Protein AF-A0A161MAA3-F1 (afdb_monomer_lite)

Secondary structure (DSSP, 8-state):
-------------PPP-HHHHHHHHHHHHHHHHHHHTT--S---PPPTTGGG-HHHHHHHHHHHHHHHHHHHHHHHHHHHHHHHHTT-TT-PPP-TT--HHHHHHHHHHHHHHHHHHHHHHHHHHHHHHHHHHHHHHHHHHHHHHHHHHHHHHHHHHHHHHHHHHHHHHHHHHHHHHHHHHHHHHHHHHHHHHHHHHHHHHHHHHHHHHHHHHHHHHTGGGGHHHHHHHHHHHHHHHHHHHHHHHHHHHHHHHHHHHHHHHHHHHHHHHHHHHHHHHHHHHHHHHTTT-------------------------------TTSSSSHHHHHHHHHHHHHHHHHHHHHHHH-

InterPro domains:
  IPR003660 HAMP domain [PS50885] (36-75)
  IPR004089 Methyl-accepting chemotaxis protein (MCP) signalling domain [PF00015] (164-274)
  IPR004089 Methyl-accepting chemotaxis protein (MCP) signalling domain [PS50111] (98-286)
  IPR004089 Methyl-accepting chemotaxis protein (MCP) signalling domain [SM00283] (104-344)

Sequence (350 aa):
MIALPGREKRNAAEPPDAAVVGEAVAEMLRVCRLGAAGDFEARVRHVPGSEEHPELVELRHELNRMIDRMDAFVREAAASLRAASEGRFHRQFLLEGMPGSFRTSAEAINRARATMAESAARAASAGQTRLRLADEFESTVMSVAEQVAAASTELSTSAASLAASASASVREAESAKEAVGLMEDSSKEIQQVVTLISQVAGQTRLLSLNATIEAARAGEAGRGFAVVASEVKQLATQTADATGQIAHQVASAQSAAREGIDVIETIGRTVRDMDTLARAIAAAVDGGSGSGGTGQGDGIGQGDGVRRRRGAGEGHAAGDGRGADARGLARTAELLRSEVSHFLAVMREG

Foldseek 3Di:
DDDDDDPPPPDDDDDQPVVQVVVLVVLLVVQVVCVVVVNLVDARDDGPPCVVPVVSVVVSVVSNLVSVQVVLLVVLLVVCVVCLVVVNLPRARDLPPHDDPSNVVSVVSNVVSVVSNVVVVVVVVVLVVLLVVLVVVLVVLLVLLVVLLVVLVVLLVVLVVLLVVLVVLLVVLVVLLVVLVVLLVVLVVLLVVLVVQLVVLVVQLVVLVVQLVVLVVVPPVSVVSNVVSVVSNVVSVVSNVVSVVVNVVSVVSNVVSVVSNVVSVVSNVVSVVSNVVSVLSNCLSVQPPPPPPPPPDDDDDDDDDDDDDDDDDPDDPPDDPPSNPNVCRNVVSVVSSVVSVVVSVVSNVD

Structure (mmCIF, N/CA/C/O backbone):
data_AF-A0A161MAA3-F1
#
_entry.id   AF-A0A161MAA3-F1
#
loop_
_atom_site.group_PDB
_atom_site.id
_atom_site.type_symbol
_atom_site.label_atom_id
_atom_site.label_alt_id
_atom_site.label_comp_id
_atom_site.label_asym_id
_atom_site.label_entity_id
_atom_site.label_seq_id
_atom_site.pdbx_PDB_ins_code
_atom_site.Cartn_x
_atom_site.Cartn_y
_atom_site.Cartn_z
_atom_site.occupancy
_atom_site.B_iso_or_equiv
_atom_site.auth_seq_id
_atom_site.auth_comp_id
_atom_site.auth_asym_id
_atom_site.auth_atom_id
_atom_site.pdbx_PDB_model_num
ATOM 1 N N . MET A 1 1 ? 86.022 18.089 -103.948 1.00 38.59 1 MET A N 1
ATOM 2 C CA . MET A 1 1 ? 86.235 19.369 -103.247 1.00 38.59 1 MET A CA 1
ATOM 3 C C . MET A 1 1 ? 84.880 19.822 -102.715 1.00 38.59 1 MET A C 1
ATOM 5 O O . MET A 1 1 ? 84.003 20.084 -103.520 1.00 38.59 1 MET A O 1
ATOM 9 N N . ILE A 1 2 ? 84.753 19.840 -101.383 1.00 42.72 2 ILE A N 1
ATOM 10 C CA . ILE A 1 2 ? 83.672 20.402 -100.544 1.00 42.72 2 ILE A CA 1
ATOM 11 C C . ILE A 1 2 ? 82.333 19.640 -100.502 1.00 42.72 2 ILE A C 1
ATOM 13 O O . ILE A 1 2 ? 81.790 19.184 -101.501 1.00 42.72 2 ILE A O 1
ATOM 17 N N . ALA A 1 3 ? 81.860 19.502 -99.263 1.00 38.97 3 ALA A N 1
ATOM 18 C CA . ALA A 1 3 ? 80.768 18.696 -98.763 1.00 38.97 3 ALA A CA 1
ATOM 19 C C . ALA A 1 3 ? 79.706 19.588 -98.077 1.00 38.97 3 ALA A C 1
ATOM 21 O O . ALA A 1 3 ? 80.073 20.591 -97.470 1.00 38.97 3 ALA A O 1
ATOM 22 N N . LEU A 1 4 ? 78.453 19.101 -98.114 1.00 42.94 4 LEU A N 1
ATOM 23 C CA . LEU A 1 4 ? 77.321 19.277 -97.171 1.00 42.94 4 LEU A CA 1
ATOM 24 C C . LEU A 1 4 ? 76.606 20.645 -97.043 1.00 42.94 4 LEU A C 1
ATOM 26 O O . LEU A 1 4 ? 77.226 21.688 -97.214 1.00 42.94 4 LEU A O 1
ATOM 30 N N . PRO A 1 5 ? 75.340 20.670 -96.557 1.00 48.12 5 PRO A N 1
ATOM 31 C CA . PRO A 1 5 ? 74.239 19.692 -96.686 1.00 48.12 5 PRO A CA 1
ATOM 32 C C . PRO A 1 5 ? 72.948 20.376 -97.217 1.00 48.12 5 PRO A C 1
ATOM 34 O O . PRO A 1 5 ? 72.711 21.562 -97.033 1.00 48.12 5 PRO A O 1
ATOM 37 N N . GLY A 1 6 ? 72.105 19.718 -98.013 1.00 40.97 6 GLY A N 1
ATOM 38 C CA . GLY A 1 6 ? 71.147 18.733 -97.510 1.00 40.97 6 GLY A CA 1
ATOM 39 C C . GLY A 1 6 ? 69.921 19.431 -96.911 1.00 40.97 6 GLY A C 1
ATOM 40 O O . GLY A 1 6 ? 69.817 19.548 -95.699 1.00 40.97 6 GLY A O 1
ATOM 41 N N . ARG A 1 7 ? 69.009 19.923 -97.767 1.00 41.34 7 ARG A N 1
ATOM 42 C CA . ARG A 1 7 ? 67.694 20.447 -97.360 1.00 41.34 7 ARG A CA 1
ATOM 43 C C . ARG A 1 7 ? 66.941 19.359 -96.588 1.00 41.34 7 ARG A C 1
ATOM 45 O O . ARG A 1 7 ? 66.477 18.399 -97.205 1.00 41.34 7 ARG A O 1
ATOM 52 N N . GLU A 1 8 ? 66.796 19.526 -95.276 1.00 41.97 8 GLU A N 1
ATOM 53 C CA . GLU A 1 8 ? 65.834 18.765 -94.483 1.00 41.97 8 GLU A CA 1
ATOM 54 C C . GLU A 1 8 ? 64.433 19.040 -95.028 1.00 41.97 8 GLU A C 1
ATOM 56 O O . GLU A 1 8 ? 63.892 20.149 -94.969 1.00 41.97 8 GLU A O 1
ATOM 61 N N . LYS A 1 9 ? 63.865 17.999 -95.631 1.00 42.44 9 LYS A N 1
ATOM 62 C CA . LYS A 1 9 ? 62.450 17.930 -95.947 1.00 42.44 9 LYS A CA 1
ATOM 63 C C . LYS A 1 9 ? 61.702 18.027 -94.620 1.00 42.44 9 LYS A C 1
ATOM 65 O O . LYS A 1 9 ? 61.829 17.144 -93.779 1.00 42.44 9 LYS A O 1
ATOM 70 N N . ARG A 1 10 ? 60.903 19.085 -94.456 1.00 40.72 10 ARG A N 1
ATOM 71 C CA . ARG A 1 10 ? 59.777 19.086 -93.515 1.00 40.72 10 ARG A CA 1
ATOM 72 C C . ARG A 1 10 ? 58.953 17.846 -93.844 1.00 40.72 10 ARG A C 1
ATOM 74 O O . ARG A 1 10 ? 58.348 17.790 -94.914 1.00 40.72 10 ARG A O 1
ATOM 81 N N . ASN A 1 11 ? 59.036 16.842 -92.976 1.00 39.41 11 ASN A N 1
ATOM 82 C CA . ASN A 1 11 ? 58.266 15.620 -93.099 1.00 39.41 11 ASN A CA 1
ATOM 83 C C . ASN A 1 11 ? 56.793 16.025 -93.002 1.00 39.41 11 ASN A C 1
ATOM 85 O O . ASN A 1 11 ? 56.359 16.597 -92.001 1.00 39.41 11 ASN A O 1
ATOM 89 N N . ALA A 1 12 ? 56.069 15.841 -94.101 1.00 41.31 12 ALA A N 1
ATOM 90 C CA . ALA A 1 12 ? 54.625 15.921 -94.102 1.00 41.31 12 ALA A CA 1
ATOM 91 C C . ALA A 1 12 ? 54.125 14.808 -93.175 1.00 41.31 12 ALA A C 1
ATOM 93 O O . ALA A 1 12 ? 54.557 13.668 -93.318 1.00 41.31 12 ALA A O 1
ATOM 94 N N . ALA A 1 13 ? 53.279 15.154 -92.206 1.00 43.12 13 ALA A N 1
ATOM 95 C CA . ALA A 1 13 ? 52.617 14.180 -91.354 1.00 43.12 13 ALA A CA 1
ATOM 96 C C . ALA A 1 13 ? 51.838 13.197 -92.243 1.00 43.12 13 ALA A C 1
ATOM 98 O O . ALA A 1 13 ? 50.893 13.599 -92.928 1.00 43.12 13 ALA A O 1
ATOM 99 N N . GLU A 1 14 ? 52.269 11.935 -92.274 1.00 49.56 14 GLU A N 1
ATOM 100 C CA . GLU A 1 14 ? 51.431 10.835 -92.746 1.00 49.56 14 GLU A CA 1
ATOM 101 C C . GLU A 1 14 ? 50.160 10.793 -91.882 1.00 49.56 14 GLU A C 1
ATOM 103 O O . GLU A 1 14 ? 50.223 11.093 -90.684 1.00 49.56 14 GLU A O 1
ATOM 108 N N . PRO A 1 15 ? 48.985 10.493 -92.468 1.00 52.94 15 PRO A N 1
ATOM 109 C CA . PRO A 1 15 ? 47.778 10.308 -91.676 1.00 52.94 15 PRO A CA 1
ATOM 110 C C . PRO A 1 15 ? 48.040 9.202 -90.644 1.00 52.94 15 PRO A C 1
ATOM 112 O O . PRO A 1 15 ? 48.748 8.246 -90.968 1.00 52.94 15 PRO A O 1
ATOM 115 N N . PRO A 1 16 ? 47.498 9.316 -89.419 1.00 55.91 16 PRO A N 1
ATOM 116 C CA . PRO A 1 16 ? 47.663 8.268 -88.422 1.00 55.91 16 PRO A CA 1
ATOM 117 C C . PRO A 1 16 ? 47.242 6.931 -89.032 1.00 55.91 16 PRO A C 1
ATOM 119 O O . PRO A 1 16 ? 46.228 6.882 -89.737 1.00 55.91 16 PRO A O 1
ATOM 122 N N . ASP A 1 17 ? 48.012 5.869 -88.784 1.00 68.62 17 ASP A N 1
ATOM 123 C CA . ASP A 1 17 ? 47.638 4.535 -89.239 1.00 68.62 17 ASP A CA 1
ATOM 124 C C . ASP A 1 17 ? 46.288 4.194 -88.594 1.00 68.62 17 ASP A C 1
ATOM 126 O O . ASP A 1 17 ? 46.178 3.957 -87.386 1.00 68.62 17 ASP A O 1
ATOM 130 N N . ALA A 1 18 ? 45.220 4.285 -89.388 1.00 76.06 18 ALA A N 1
ATOM 131 C CA . ALA A 1 18 ? 43.846 4.257 -88.900 1.00 76.06 18 ALA A CA 1
ATOM 132 C C . ALA A 1 18 ? 43.536 2.956 -88.136 1.00 76.06 18 ALA A C 1
ATOM 134 O O . ALA A 1 18 ? 42.634 2.931 -87.296 1.00 76.06 18 ALA A O 1
ATOM 135 N N . ALA A 1 19 ? 44.313 1.898 -88.392 1.00 80.94 19 ALA A N 1
ATOM 136 C CA . ALA A 1 19 ? 44.263 0.637 -87.670 1.00 80.94 19 ALA A CA 1
ATOM 137 C C . ALA A 1 19 ? 44.718 0.771 -86.204 1.00 80.94 19 ALA A C 1
ATOM 139 O O . ALA A 1 19 ? 43.992 0.340 -85.308 1.00 80.94 19 ALA A O 1
ATOM 140 N N . VAL A 1 20 ? 45.858 1.424 -85.944 1.00 85.06 20 VAL A N 1
ATOM 141 C CA . VAL A 1 20 ? 46.425 1.604 -84.591 1.00 85.06 20 VAL A CA 1
ATOM 142 C C . VAL A 1 20 ? 45.514 2.478 -83.729 1.00 85.06 20 VAL A C 1
ATOM 144 O O . VAL A 1 20 ? 45.240 2.158 -82.569 1.00 85.06 20 VAL A O 1
ATOM 147 N N . VAL A 1 21 ? 44.978 3.560 -84.306 1.00 86.75 21 VAL A N 1
ATOM 148 C CA . VAL A 1 21 ? 44.003 4.425 -83.620 1.00 86.75 21 VAL A CA 1
ATOM 149 C C . VAL A 1 21 ? 42.716 3.654 -83.309 1.00 86.75 21 VAL A C 1
ATOM 151 O O . VAL A 1 21 ? 42.199 3.743 -82.194 1.00 86.75 21 VAL A O 1
ATOM 154 N N . GLY A 1 22 ? 42.208 2.869 -84.266 1.00 89.06 22 GLY A N 1
ATOM 155 C CA . GLY A 1 22 ? 41.007 2.052 -84.089 1.00 89.06 22 GLY A CA 1
ATOM 156 C C . GLY A 1 22 ? 41.145 1.005 -82.981 1.00 89.06 22 GLY A C 1
ATOM 157 O O . GLY A 1 22 ? 40.236 0.854 -82.161 1.00 89.06 22 GLY A O 1
ATOM 158 N N . GLU A 1 23 ? 42.289 0.322 -82.910 1.00 90.88 23 GLU A N 1
ATOM 159 C CA . GLU A 1 23 ? 42.577 -0.678 -81.877 1.00 90.88 23 GLU A CA 1
ATOM 160 C C . GLU A 1 23 ? 42.717 -0.045 -80.482 1.00 90.88 23 GLU A C 1
ATOM 162 O O . GLU A 1 23 ? 42.114 -0.528 -79.519 1.00 90.88 23 GLU A O 1
ATOM 167 N N . ALA A 1 24 ? 43.420 1.087 -80.368 1.00 90.75 24 ALA A N 1
ATOM 168 C CA . ALA A 1 24 ? 43.549 1.821 -79.107 1.00 90.75 24 ALA A CA 1
ATOM 169 C C . ALA A 1 24 ? 42.191 2.308 -78.573 1.00 90.75 24 ALA A C 1
ATOM 171 O O . ALA A 1 24 ? 41.892 2.143 -77.387 1.00 90.75 24 ALA A O 1
ATOM 172 N N . VAL A 1 25 ? 41.336 2.851 -79.445 1.00 92.19 25 VAL A N 1
ATOM 173 C CA . VAL A 1 25 ? 39.980 3.280 -79.072 1.00 92.19 25 VAL A CA 1
ATOM 174 C C . VAL A 1 25 ? 39.110 2.087 -78.667 1.00 92.19 25 VAL A C 1
ATOM 176 O O . VAL A 1 25 ? 38.354 2.188 -77.698 1.00 92.19 25 VAL A O 1
ATOM 179 N N . ALA A 1 26 ? 39.219 0.943 -79.351 1.00 93.38 26 ALA A N 1
ATOM 180 C CA . ALA A 1 26 ? 38.485 -0.268 -78.985 1.00 93.38 26 ALA A CA 1
ATOM 181 C C . ALA A 1 26 ? 38.877 -0.782 -77.587 1.00 93.38 26 ALA A C 1
ATOM 183 O O . ALA A 1 26 ? 37.999 -1.140 -76.796 1.00 93.38 26 ALA A O 1
ATOM 184 N N . GLU A 1 27 ? 40.170 -0.763 -77.254 1.00 94.12 27 GLU A N 1
ATOM 185 C CA . GLU A 1 27 ? 40.670 -1.153 -75.932 1.00 94.12 27 GLU A CA 1
ATOM 186 C C . GLU A 1 27 ? 40.216 -0.177 -74.834 1.00 94.12 27 GLU A C 1
ATOM 188 O O . GLU A 1 27 ? 39.754 -0.604 -73.772 1.00 94.12 27 GLU A O 1
ATOM 193 N N . MET A 1 28 ? 40.257 1.133 -75.095 1.00 94.75 28 MET A N 1
ATOM 194 C CA . MET A 1 28 ? 39.710 2.140 -74.176 1.00 94.75 28 MET A CA 1
ATOM 195 C C . MET A 1 28 ? 38.209 1.932 -73.947 1.00 94.75 28 MET A C 1
ATOM 197 O O . MET A 1 28 ? 37.757 1.905 -72.802 1.00 94.75 28 MET A O 1
ATOM 201 N N . LEU A 1 29 ? 37.434 1.703 -75.012 1.00 95.25 29 LEU A N 1
ATOM 202 C CA . LEU A 1 29 ? 35.994 1.460 -74.926 1.00 95.25 29 LEU A CA 1
ATOM 203 C C . LEU A 1 29 ? 35.672 0.177 -74.149 1.00 95.25 29 LEU A C 1
ATOM 205 O O . LEU A 1 29 ? 34.710 0.150 -73.377 1.00 95.25 29 LEU A O 1
ATOM 209 N N . ARG A 1 30 ? 36.475 -0.881 -74.319 1.00 95.50 30 ARG A N 1
ATOM 210 C CA . ARG A 1 30 ? 36.358 -2.122 -73.541 1.00 95.50 30 ARG A CA 1
ATOM 211 C C . ARG A 1 30 ? 36.484 -1.835 -72.046 1.00 95.50 30 ARG A C 1
ATOM 213 O O . ARG A 1 30 ? 35.641 -2.278 -71.270 1.00 95.50 30 ARG A O 1
ATOM 220 N N . VAL A 1 31 ? 37.501 -1.075 -71.649 1.00 95.50 31 VAL A N 1
ATOM 221 C CA . VAL A 1 31 ? 37.743 -0.735 -70.242 1.00 95.50 31 VAL A CA 1
ATOM 222 C C . VAL A 1 31 ? 36.673 0.211 -69.699 1.00 95.50 31 VAL A C 1
ATOM 224 O O . VAL A 1 31 ? 36.187 -0.013 -68.596 1.00 95.50 31 VAL A O 1
ATOM 227 N N . CYS A 1 32 ? 36.216 1.197 -70.477 1.00 94.62 32 CYS A N 1
ATOM 228 C CA . CYS A 1 32 ? 35.078 2.037 -70.093 1.00 94.62 32 CYS A CA 1
ATOM 229 C C . CYS A 1 32 ? 33.813 1.218 -69.819 1.00 94.62 32 CYS A C 1
ATOM 231 O O . CYS A 1 32 ? 33.104 1.505 -68.859 1.00 94.62 32 CYS A O 1
ATOM 233 N N . ARG A 1 33 ? 33.525 0.194 -70.635 1.00 95.62 33 ARG A N 1
ATOM 234 C CA . ARG A 1 33 ? 32.370 -0.698 -70.427 1.00 95.62 33 ARG A CA 1
ATOM 235 C C . ARG A 1 33 ? 32.502 -1.518 -69.145 1.00 95.62 33 ARG A C 1
ATOM 237 O O . ARG A 1 33 ? 31.515 -1.661 -68.432 1.00 95.62 33 ARG A O 1
ATOM 244 N N . LEU A 1 34 ? 33.700 -2.020 -68.843 1.00 94.38 34 LEU A N 1
ATOM 245 C CA . LEU A 1 34 ? 33.969 -2.741 -67.593 1.00 94.38 34 LEU A CA 1
ATOM 246 C C . LEU A 1 34 ? 33.844 -1.822 -66.372 1.00 94.38 34 LEU A C 1
ATOM 248 O O . LEU A 1 34 ? 33.114 -2.148 -65.440 1.00 94.38 34 LEU A O 1
ATOM 252 N N . GLY A 1 35 ? 34.440 -0.629 -66.424 1.00 92.81 35 GLY A N 1
ATOM 253 C CA . GLY A 1 35 ? 34.306 0.372 -65.365 1.00 92.81 35 GLY A CA 1
ATOM 254 C C . GLY A 1 35 ? 32.856 0.824 -65.160 1.00 92.81 35 GLY A C 1
ATOM 255 O O . GLY A 1 35 ? 32.408 0.962 -64.026 1.00 92.81 35 GLY A O 1
ATOM 256 N N . ALA A 1 36 ? 32.078 0.974 -66.237 1.00 92.81 36 ALA A N 1
ATOM 257 C CA . ALA A 1 36 ? 30.645 1.265 -66.152 1.00 92.81 36 ALA A CA 1
ATOM 258 C C . ALA A 1 36 ? 29.838 0.123 -65.505 1.00 92.81 36 ALA A C 1
ATOM 260 O O . ALA A 1 36 ? 28.812 0.381 -64.881 1.00 92.81 36 ALA A O 1
ATOM 261 N N . ALA A 1 37 ? 30.308 -1.123 -65.616 1.00 94.19 37 ALA A N 1
ATOM 262 C CA . ALA A 1 37 ? 29.751 -2.277 -64.914 1.00 94.19 37 ALA A CA 1
ATOM 263 C C . ALA A 1 37 ? 30.259 -2.417 -63.461 1.00 94.19 37 ALA A C 1
ATOM 265 O O . ALA A 1 37 ? 29.830 -3.326 -62.754 1.00 94.19 37 ALA A O 1
ATOM 266 N N . GLY A 1 38 ? 31.146 -1.523 -63.005 1.00 91.31 38 GLY A N 1
ATOM 267 C CA . GLY A 1 38 ? 31.718 -1.524 -61.656 1.00 91.31 38 GLY A CA 1
ATOM 268 C C . GLY A 1 38 ? 33.022 -2.315 -61.503 1.00 91.31 38 GLY A C 1
ATOM 269 O O . GLY A 1 38 ? 33.525 -2.421 -60.387 1.00 91.31 38 GLY A O 1
ATOM 270 N N . ASP A 1 39 ? 33.586 -2.848 -62.591 1.00 93.31 39 ASP A N 1
ATOM 271 C CA . ASP A 1 39 ? 34.911 -3.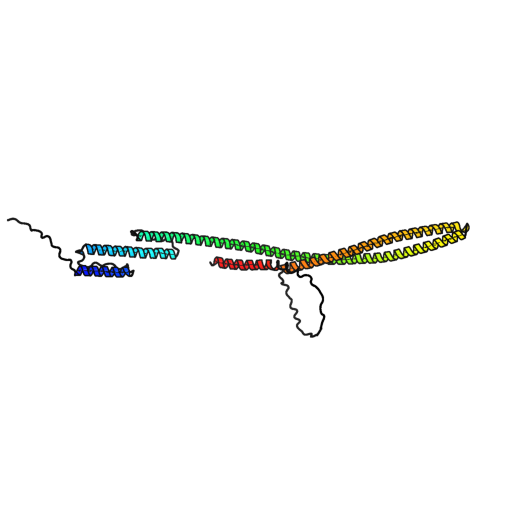476 -62.585 1.00 93.31 39 ASP A CA 1
ATOM 272 C C . ASP A 1 39 ? 35.998 -2.411 -62.789 1.00 93.31 39 ASP A C 1
ATOM 274 O O . ASP A 1 39 ? 36.356 -2.043 -63.913 1.00 93.31 39 ASP A O 1
ATOM 278 N N . PHE A 1 40 ? 36.518 -1.907 -61.670 1.00 93.81 40 PHE A N 1
ATOM 279 C CA . PHE A 1 40 ? 37.629 -0.957 -61.642 1.00 93.81 40 PHE A CA 1
ATOM 280 C C . PHE A 1 40 ? 39.003 -1.632 -61.503 1.00 93.81 40 PHE A C 1
ATOM 282 O O . PHE A 1 40 ? 39.989 -0.938 -61.260 1.00 93.81 40 PHE A O 1
ATOM 289 N N . GLU A 1 41 ? 39.122 -2.953 -61.679 1.00 92.12 41 GLU A N 1
ATOM 290 C CA . GLU A 1 41 ? 40.422 -3.645 -61.750 1.00 92.12 41 GLU A CA 1
ATOM 291 C C . GLU A 1 41 ? 40.969 -3.681 -63.189 1.00 92.12 41 GLU A C 1
ATOM 293 O O . GLU A 1 41 ? 42.179 -3.781 -63.411 1.00 92.12 41 GLU A O 1
ATOM 298 N N . ALA A 1 42 ? 40.100 -3.506 -64.188 1.00 92.81 42 ALA A N 1
ATOM 299 C CA . ALA A 1 42 ? 40.488 -3.414 -65.591 1.00 92.81 42 ALA A CA 1
ATOM 300 C C . ALA A 1 42 ? 41.342 -2.164 -65.895 1.00 92.81 42 ALA A C 1
ATOM 302 O O . ALA A 1 42 ? 41.081 -1.067 -65.401 1.00 92.81 42 ALA A O 1
ATOM 303 N N . ARG A 1 43 ? 42.361 -2.304 -66.755 1.00 94.88 43 ARG A N 1
ATOM 304 C CA . ARG A 1 43 ? 43.219 -1.199 -67.225 1.00 94.88 43 ARG A CA 1
ATOM 305 C C . ARG A 1 43 ? 43.331 -1.199 -68.741 1.00 94.88 43 ARG A C 1
ATOM 307 O O . ARG A 1 43 ? 43.346 -2.268 -69.356 1.00 94.88 43 ARG A O 1
ATOM 314 N N . VAL A 1 44 ? 43.436 -0.005 -69.324 1.00 93.44 44 VAL A N 1
ATOM 315 C CA . VAL A 1 44 ? 43.729 0.181 -70.751 1.00 93.44 44 VAL A CA 1
ATOM 316 C C . VAL A 1 44 ? 45.164 -0.248 -70.983 1.00 93.44 44 VAL A C 1
ATOM 318 O O . VAL A 1 44 ? 46.098 0.356 -70.440 1.00 93.44 44 VAL A O 1
ATOM 321 N N . ARG A 1 45 ? 45.327 -1.317 -71.759 1.00 93.06 45 ARG A N 1
ATOM 322 C CA . ARG A 1 45 ? 46.637 -1.866 -72.099 1.00 93.06 45 ARG A CA 1
ATOM 323 C C . ARG A 1 45 ? 47.321 -1.007 -73.156 1.00 93.06 45 ARG A C 1
ATOM 325 O O . ARG A 1 45 ? 46.694 -0.225 -73.865 1.00 93.06 45 ARG A O 1
ATOM 332 N N . HIS A 1 46 ? 48.640 -1.124 -73.231 1.00 91.88 46 HIS A N 1
ATOM 333 C CA . HIS A 1 46 ? 49.400 -0.513 -74.311 1.00 91.88 46 HIS A CA 1
ATOM 334 C C . HIS A 1 46 ? 49.126 -1.250 -75.630 1.00 91.88 46 HIS A C 1
ATOM 336 O O . HIS A 1 46 ? 49.171 -2.479 -75.657 1.00 91.88 46 HIS A O 1
ATOM 342 N N . VAL A 1 47 ? 48.859 -0.490 -76.694 1.00 89.75 47 VAL A N 1
ATOM 343 C CA . VAL A 1 47 ? 48.719 -0.992 -78.065 1.00 89.75 47 VAL A CA 1
ATOM 344 C C . VAL A 1 47 ? 50.010 -0.660 -78.826 1.00 89.75 47 VAL A C 1
ATOM 346 O O . VAL A 1 47 ? 50.387 0.514 -78.854 1.00 89.75 47 VAL A O 1
ATOM 349 N N . PRO A 1 48 ? 50.715 -1.644 -79.411 1.00 88.00 48 PRO A N 1
ATOM 350 C CA . PRO A 1 48 ? 51.929 -1.393 -80.189 1.00 88.00 48 PRO A CA 1
ATOM 351 C C . PRO A 1 48 ? 51.704 -0.345 -81.290 1.00 88.00 48 PRO A C 1
ATOM 353 O O . PRO A 1 48 ? 50.661 -0.339 -81.935 1.00 88.00 48 PRO A O 1
ATOM 356 N N . GLY A 1 49 ? 52.661 0.565 -81.493 1.00 82.88 49 GLY A N 1
ATOM 357 C CA . GLY A 1 49 ? 52.533 1.677 -82.450 1.00 82.88 49 GLY A CA 1
ATOM 358 C C . GLY A 1 49 ? 51.766 2.895 -81.917 1.00 82.88 49 GLY A C 1
ATOM 359 O O . GLY A 1 49 ? 51.880 3.981 -82.474 1.00 82.88 49 GLY A O 1
ATOM 360 N N . SER A 1 50 ? 51.063 2.786 -80.779 1.00 85.62 50 SER A N 1
ATOM 361 C CA . SER A 1 50 ? 50.366 3.935 -80.180 1.00 85.62 50 SER A CA 1
ATOM 362 C C . SER A 1 50 ? 51.312 5.008 -79.621 1.00 85.62 50 SER A C 1
ATOM 364 O O . SER A 1 50 ? 50.851 6.080 -79.245 1.00 85.62 50 SER A O 1
ATOM 366 N N . GLU A 1 51 ? 52.610 4.715 -79.487 1.00 86.75 51 GLU A N 1
ATOM 367 C CA . GLU A 1 51 ? 53.637 5.637 -78.963 1.00 86.75 51 GLU A CA 1
ATOM 368 C C . GLU A 1 51 ? 53.891 6.823 -79.898 1.00 86.75 51 GLU A C 1
ATOM 370 O O . GLU A 1 51 ? 54.245 7.907 -79.437 1.00 86.75 51 GLU A O 1
ATOM 375 N N . GLU A 1 52 ? 53.636 6.641 -81.194 1.00 85.94 52 GLU A N 1
ATOM 376 C CA . GLU A 1 52 ? 53.754 7.682 -82.219 1.00 85.94 52 GLU A CA 1
ATOM 377 C C . GLU A 1 52 ? 52.595 8.696 -82.160 1.00 85.94 52 GLU A C 1
ATOM 379 O O . GLU A 1 52 ? 52.610 9.721 -82.844 1.00 85.94 52 GLU A O 1
ATOM 384 N N . HIS A 1 53 ? 51.606 8.451 -81.291 1.00 87.31 53 HIS A N 1
ATOM 385 C CA . HIS A 1 53 ? 50.432 9.292 -81.076 1.00 87.31 53 HIS A CA 1
ATOM 386 C C . HIS A 1 53 ? 50.348 9.759 -79.609 1.00 87.31 53 HIS A C 1
ATOM 388 O O . HIS A 1 53 ? 49.692 9.111 -78.785 1.00 87.31 53 HIS A O 1
ATOM 394 N N . PRO A 1 54 ? 50.963 10.909 -79.260 1.00 88.81 54 PRO A N 1
ATOM 395 C CA . PRO A 1 54 ? 51.007 11.415 -77.885 1.00 88.81 54 PRO A CA 1
ATOM 396 C C . PRO A 1 54 ? 49.630 11.553 -77.218 1.00 88.81 54 PRO A C 1
ATOM 398 O O . PRO A 1 54 ? 49.484 11.231 -76.042 1.00 88.81 54 PRO A O 1
ATOM 401 N N . GLU A 1 55 ? 48.606 11.950 -77.979 1.00 89.81 55 GLU A N 1
ATOM 402 C CA . GLU A 1 55 ? 47.230 12.106 -77.486 1.00 89.81 55 GLU A CA 1
ATOM 403 C C . GLU A 1 55 ? 46.614 10.772 -77.019 1.00 89.81 55 GLU A C 1
ATOM 405 O O . GLU A 1 55 ? 45.914 10.731 -76.008 1.00 89.81 55 GLU A O 1
ATOM 410 N N . LEU A 1 56 ? 46.911 9.654 -77.700 1.00 89.38 56 LEU A N 1
ATOM 411 C CA . LEU A 1 56 ? 46.434 8.322 -77.299 1.00 89.38 56 LEU A CA 1
ATOM 412 C C . LEU A 1 56 ? 47.140 7.828 -76.032 1.00 89.38 56 LEU A C 1
ATOM 414 O O . LEU A 1 56 ? 46.522 7.187 -75.177 1.00 89.38 56 LEU A O 1
ATOM 418 N N . VAL A 1 57 ? 48.430 8.143 -75.898 1.00 91.31 57 VAL A N 1
ATOM 419 C CA . VAL A 1 57 ? 49.218 7.840 -74.699 1.00 91.31 57 VAL A CA 1
ATOM 420 C C . VAL A 1 57 ? 48.684 8.622 -73.500 1.00 91.31 57 VAL A C 1
ATOM 422 O O . VAL A 1 57 ? 48.448 8.028 -72.444 1.00 91.31 57 VAL A O 1
ATOM 425 N N . GLU A 1 58 ? 48.447 9.924 -73.664 1.00 94.44 58 GLU A N 1
ATOM 426 C CA . GLU A 1 58 ? 47.876 10.791 -72.631 1.00 94.44 58 GLU A CA 1
ATOM 427 C C . GLU A 1 58 ? 46.480 10.316 -72.213 1.00 94.44 58 GLU A C 1
ATOM 429 O O . GLU A 1 58 ? 46.243 10.087 -71.025 1.00 94.44 58 GLU A O 1
ATOM 434 N N . LEU A 1 59 ? 45.593 10.047 -73.178 1.00 93.31 59 LEU A N 1
ATOM 435 C CA . LEU A 1 59 ? 44.241 9.560 -72.907 1.00 93.31 59 LEU A CA 1
ATOM 436 C C . LEU A 1 59 ? 44.249 8.229 -72.145 1.00 93.31 59 LEU A C 1
ATOM 438 O O . LEU A 1 59 ? 43.517 8.075 -71.169 1.00 93.31 59 LEU A O 1
ATOM 442 N N . ARG A 1 60 ? 45.114 7.279 -72.527 1.00 94.12 60 ARG A N 1
ATOM 443 C CA . ARG A 1 60 ? 45.303 6.019 -71.787 1.00 94.12 60 ARG A CA 1
ATOM 444 C C . ARG A 1 60 ? 45.697 6.286 -70.335 1.00 94.12 60 ARG A C 1
ATOM 446 O O . ARG A 1 60 ? 45.158 5.652 -69.426 1.00 94.12 60 ARG A O 1
ATOM 453 N N . HIS A 1 61 ? 46.660 7.181 -70.111 1.00 95.25 61 HIS A N 1
ATOM 454 C CA . HIS A 1 61 ? 47.120 7.511 -68.765 1.00 95.25 61 HIS A CA 1
ATOM 455 C C . HIS A 1 61 ? 46.023 8.179 -67.935 1.00 95.25 61 HIS A C 1
ATOM 457 O O . HIS A 1 61 ? 45.829 7.774 -66.792 1.00 95.25 61 HIS A O 1
ATOM 463 N N . GLU A 1 62 ? 45.281 9.141 -68.486 1.00 95.38 62 GLU A N 1
ATOM 464 C CA . GLU A 1 62 ? 44.178 9.790 -67.768 1.00 95.38 62 GLU A CA 1
ATOM 465 C C . GLU A 1 62 ? 43.026 8.825 -67.473 1.00 95.38 62 GLU A C 1
ATOM 467 O O . GLU A 1 62 ? 42.485 8.839 -66.365 1.00 95.38 62 GLU A O 1
ATOM 472 N N . LEU A 1 63 ? 42.696 7.926 -68.404 1.00 95.12 63 LEU A N 1
ATOM 473 C CA . LEU A 1 63 ? 41.639 6.937 -68.199 1.00 95.12 63 LEU A CA 1
ATOM 474 C C . LEU A 1 63 ? 42.007 5.938 -67.099 1.00 95.12 63 LEU A C 1
ATOM 476 O O . LEU A 1 63 ? 41.206 5.686 -66.201 1.00 95.12 63 LEU A O 1
ATOM 480 N N . ASN A 1 64 ? 43.244 5.431 -67.110 1.00 95.25 64 ASN A N 1
ATOM 481 C CA . ASN A 1 64 ? 43.740 4.568 -66.040 1.00 95.25 64 ASN A CA 1
ATOM 482 C C . ASN A 1 64 ? 43.800 5.311 -64.695 1.00 95.25 64 ASN A C 1
ATOM 484 O O . ASN A 1 64 ? 43.320 4.770 -63.704 1.00 95.25 64 ASN A O 1
ATOM 488 N N . ARG A 1 65 ? 44.272 6.569 -64.650 1.00 94.25 65 ARG A N 1
ATOM 489 C CA . ARG A 1 65 ? 44.259 7.383 -63.415 1.00 94.25 65 ARG A CA 1
ATOM 490 C C . ARG A 1 65 ? 42.846 7.613 -62.881 1.00 94.25 65 ARG A C 1
ATOM 492 O O . ARG A 1 65 ? 42.651 7.655 -61.668 1.00 94.25 65 ARG A O 1
ATOM 499 N N . MET A 1 66 ? 41.862 7.809 -63.758 1.00 93.69 66 MET A N 1
ATOM 500 C CA . MET A 1 66 ? 40.460 7.939 -63.359 1.00 93.69 66 MET A CA 1
ATOM 501 C C . MET A 1 66 ? 39.962 6.643 -62.711 1.00 93.69 66 MET A C 1
ATOM 503 O O . MET A 1 66 ? 39.368 6.699 -61.635 1.00 93.69 66 MET A O 1
ATOM 507 N N . ILE A 1 67 ? 40.257 5.492 -63.320 1.00 94.44 67 ILE A N 1
ATOM 508 C CA . ILE A 1 67 ? 39.887 4.176 -62.786 1.00 94.44 67 ILE A CA 1
ATOM 509 C C . ILE A 1 67 ? 40.586 3.905 -61.454 1.00 94.44 67 ILE A C 1
ATOM 511 O O . ILE A 1 67 ? 39.920 3.478 -60.518 1.00 94.44 67 ILE A O 1
ATOM 515 N N . ASP A 1 68 ? 41.879 4.214 -61.323 1.00 93.50 68 ASP A N 1
ATOM 516 C CA . ASP A 1 68 ? 42.626 4.048 -60.069 1.00 93.50 68 ASP A CA 1
ATOM 517 C C . ASP A 1 68 ? 41.983 4.839 -58.920 1.00 93.50 68 ASP A C 1
ATOM 519 O O . ASP A 1 68 ? 41.837 4.328 -57.810 1.00 93.50 68 ASP A O 1
ATOM 523 N N . ARG A 1 69 ? 41.541 6.078 -59.181 1.00 93.12 69 ARG A N 1
ATOM 524 C CA . ARG A 1 69 ? 40.844 6.902 -58.177 1.00 93.12 69 ARG A CA 1
ATOM 525 C C . ARG A 1 69 ? 39.467 6.345 -57.830 1.00 93.12 69 ARG A C 1
ATOM 527 O O . ARG A 1 69 ? 39.095 6.370 -56.659 1.00 93.12 69 ARG A O 1
ATOM 534 N N . MET A 1 70 ? 38.717 5.856 -58.818 1.00 93.81 70 MET A N 1
ATOM 535 C CA . MET A 1 70 ? 37.417 5.223 -58.580 1.00 93.81 70 MET A CA 1
ATOM 536 C C . MET A 1 70 ? 37.564 3.939 -57.759 1.00 93.81 70 MET A C 1
ATOM 538 O O . MET A 1 70 ? 36.849 3.778 -56.772 1.00 93.81 70 MET A O 1
ATOM 542 N N . ASP A 1 71 ? 38.519 3.075 -58.108 1.00 94.75 71 ASP A N 1
ATOM 543 C CA . ASP A 1 71 ? 38.815 1.840 -57.377 1.00 94.75 71 ASP A CA 1
ATOM 544 C C . ASP A 1 71 ? 39.228 2.142 -55.931 1.00 94.75 71 ASP A C 1
ATOM 546 O O . ASP A 1 71 ? 38.622 1.634 -54.985 1.00 94.75 71 ASP A O 1
ATOM 550 N N . ALA A 1 72 ? 40.197 3.045 -55.745 1.00 94.31 72 ALA A N 1
ATOM 551 C CA . ALA A 1 72 ? 40.657 3.452 -54.422 1.00 94.31 72 ALA A CA 1
ATOM 552 C C . ALA A 1 72 ? 39.513 4.030 -53.576 1.00 94.31 72 ALA A C 1
ATOM 554 O O . ALA A 1 72 ? 39.357 3.658 -52.412 1.00 94.31 72 ALA A O 1
ATOM 555 N N . PHE A 1 73 ? 38.671 4.889 -54.161 1.00 95.44 73 PHE A N 1
ATOM 556 C CA . PHE A 1 73 ? 37.525 5.457 -53.460 1.00 95.44 73 PHE A CA 1
ATOM 557 C C . PHE A 1 73 ? 36.513 4.386 -53.041 1.00 95.44 73 PHE A C 1
ATOM 559 O O . PHE A 1 73 ? 36.081 4.373 -51.889 1.00 95.44 73 PHE A O 1
ATOM 566 N N . VAL A 1 74 ? 36.142 3.475 -53.946 1.00 94.38 74 VAL A N 1
ATOM 567 C CA . VAL A 1 74 ? 35.164 2.413 -53.664 1.00 94.38 74 VAL A CA 1
ATOM 568 C C . VAL A 1 74 ? 35.689 1.458 -52.594 1.00 94.38 74 VAL A C 1
ATOM 570 O O . VAL A 1 74 ? 34.958 1.139 -51.651 1.00 94.38 74 VAL A O 1
ATOM 573 N N . ARG A 1 75 ? 36.958 1.039 -52.685 1.00 93.75 75 ARG A N 1
ATOM 574 C CA . ARG A 1 75 ? 37.591 0.167 -51.683 1.00 93.75 75 ARG A CA 1
ATOM 575 C C . ARG A 1 75 ? 37.629 0.825 -50.308 1.00 93.75 75 ARG A C 1
ATOM 577 O O . ARG A 1 75 ? 37.240 0.195 -49.322 1.00 93.75 75 ARG A O 1
ATOM 584 N N . GLU A 1 76 ? 38.052 2.084 -50.242 1.00 95.44 76 GLU A N 1
ATOM 585 C CA . GLU A 1 76 ? 38.196 2.803 -48.978 1.00 95.44 76 GLU A CA 1
ATOM 586 C C . GLU A 1 76 ? 36.832 3.141 -48.353 1.00 95.44 76 GLU A C 1
ATOM 588 O O . GLU A 1 76 ? 36.629 2.937 -47.152 1.00 95.44 76 GLU A O 1
ATOM 593 N N . ALA A 1 77 ? 35.846 3.534 -49.169 1.00 94.94 77 ALA A N 1
ATOM 594 C CA . ALA A 1 77 ? 34.469 3.748 -48.725 1.00 94.94 77 ALA A CA 1
ATOM 595 C C . ALA A 1 77 ? 33.879 2.462 -48.143 1.00 94.94 77 ALA A C 1
ATOM 597 O O . ALA A 1 77 ? 33.369 2.467 -47.021 1.00 94.94 77 ALA A O 1
ATOM 598 N N . ALA A 1 78 ? 33.993 1.345 -48.868 1.00 93.56 78 ALA A N 1
ATOM 599 C CA . ALA A 1 78 ? 33.468 0.060 -48.425 1.00 93.56 78 ALA A CA 1
ATOM 600 C C . ALA A 1 78 ? 34.113 -0.390 -47.109 1.00 93.56 78 ALA A C 1
ATOM 602 O O . ALA A 1 78 ? 33.422 -0.860 -46.205 1.00 93.56 78 ALA A O 1
ATOM 603 N N . ALA A 1 79 ? 35.429 -0.236 -46.969 1.00 93.88 79 ALA A N 1
ATOM 604 C CA . ALA A 1 79 ? 36.132 -0.671 -45.773 1.00 93.88 79 ALA A CA 1
ATOM 605 C C . ALA A 1 79 ? 35.829 0.212 -44.546 1.00 93.88 79 ALA A C 1
ATOM 607 O O . ALA A 1 79 ? 35.643 -0.309 -43.443 1.00 93.88 79 ALA A O 1
ATOM 608 N N . SER A 1 80 ? 35.732 1.530 -44.740 1.00 95.19 80 SER A N 1
ATOM 609 C CA . SER A 1 80 ? 35.385 2.503 -43.697 1.00 95.19 80 SER A CA 1
ATOM 610 C C . SER A 1 80 ? 33.937 2.341 -43.211 1.00 95.19 80 SER A C 1
ATOM 612 O O . SER A 1 80 ? 33.673 2.348 -42.001 1.00 95.19 80 SER A O 1
ATOM 614 N N . LEU A 1 81 ? 32.998 2.119 -44.139 1.00 94.00 81 LEU A N 1
ATOM 615 C CA . LEU A 1 81 ? 31.582 1.905 -43.833 1.00 94.00 81 LEU A CA 1
ATOM 616 C C . LEU A 1 81 ? 31.319 0.537 -43.192 1.00 94.00 81 LEU A C 1
ATOM 618 O O . LEU A 1 81 ? 30.584 0.480 -42.210 1.00 94.00 81 LEU A O 1
ATOM 622 N N . ARG A 1 82 ? 31.961 -0.548 -43.659 1.00 94.75 82 ARG A N 1
ATOM 623 C CA . ARG A 1 82 ? 31.870 -1.865 -42.992 1.00 94.75 82 ARG A CA 1
ATOM 624 C C . ARG A 1 82 ? 32.360 -1.792 -41.549 1.00 94.75 82 ARG A C 1
ATOM 626 O O . ARG A 1 82 ? 31.654 -2.220 -40.642 1.00 94.75 82 ARG A O 1
ATOM 633 N N . ALA A 1 83 ? 33.511 -1.158 -41.314 1.00 93.56 83 ALA A N 1
ATOM 634 C CA . ALA A 1 83 ? 34.015 -0.960 -39.958 1.00 93.56 83 ALA A CA 1
ATOM 635 C C . ALA A 1 83 ? 33.022 -0.169 -39.086 1.00 93.56 83 ALA A C 1
ATOM 637 O O . ALA A 1 83 ? 32.770 -0.557 -37.950 1.00 93.56 83 ALA A O 1
ATOM 638 N N . ALA A 1 84 ? 32.407 0.894 -39.618 1.00 93.38 84 ALA A N 1
ATOM 639 C CA . ALA A 1 84 ? 31.380 1.644 -38.892 1.00 93.38 84 ALA A CA 1
ATOM 640 C C . ALA A 1 84 ? 30.125 0.807 -38.589 1.00 93.38 84 ALA A C 1
ATOM 642 O O . ALA A 1 84 ? 29.581 0.923 -37.495 1.00 93.38 84 ALA A O 1
ATOM 643 N N . SER A 1 85 ? 29.691 -0.056 -39.515 1.00 91.81 85 SER A N 1
ATOM 644 C CA . SER A 1 85 ? 28.544 -0.953 -39.299 1.00 91.81 85 SER A CA 1
ATOM 645 C C . SER A 1 85 ? 28.794 -2.003 -38.212 1.00 91.81 85 SER A C 1
ATOM 647 O O . SER A 1 85 ? 27.867 -2.412 -37.526 1.00 91.81 85 SER A O 1
ATOM 649 N N . GLU A 1 86 ? 30.056 -2.374 -37.996 1.00 93.00 86 GLU A N 1
ATOM 650 C CA . GLU A 1 86 ? 30.492 -3.261 -36.911 1.00 93.00 86 GLU A CA 1
ATOM 651 C C . GLU A 1 86 ? 30.781 -2.500 -35.599 1.00 93.00 86 GLU A C 1
ATOM 653 O O . GLU A 1 86 ? 31.366 -3.055 -34.671 1.00 93.00 86 GLU A O 1
ATOM 658 N N . GLY A 1 87 ? 30.454 -1.204 -35.518 1.00 90.56 87 GLY A N 1
ATOM 659 C CA . GLY A 1 87 ? 30.726 -0.363 -34.344 1.00 90.56 87 GLY A CA 1
ATOM 660 C C . GLY A 1 87 ? 32.192 0.069 -34.187 1.00 90.56 87 GLY A C 1
ATOM 661 O O . GLY A 1 87 ? 32.566 0.691 -33.192 1.00 90.56 87 GLY A O 1
ATOM 662 N N . ARG A 1 88 ? 33.056 -0.219 -35.168 1.00 92.19 88 ARG A N 1
ATOM 663 C CA . ARG A 1 88 ? 34.480 0.154 -35.173 1.00 92.19 88 ARG A CA 1
ATOM 664 C C . ARG A 1 88 ? 34.682 1.512 -35.847 1.00 92.19 88 ARG A C 1
ATOM 666 O O . ARG A 1 88 ? 35.067 1.620 -37.013 1.00 92.19 88 ARG A O 1
ATOM 673 N N . PHE A 1 89 ? 34.468 2.583 -35.088 1.00 92.06 89 PHE A N 1
ATOM 674 C CA . PHE A 1 89 ? 34.505 3.954 -35.620 1.00 92.06 89 PHE A CA 1
ATOM 675 C C . PHE A 1 89 ? 35.914 4.551 -35.816 1.00 92.06 89 PHE A C 1
ATOM 677 O O . PHE A 1 89 ? 36.071 5.531 -36.544 1.00 92.06 89 PHE A O 1
ATOM 684 N N . HIS A 1 90 ? 36.968 3.929 -35.281 1.00 89.25 90 HIS A N 1
ATOM 685 C CA . HIS A 1 90 ? 38.348 4.433 -35.382 1.00 89.25 90 HIS A CA 1
ATOM 686 C C . HIS A 1 90 ? 38.931 4.411 -36.812 1.00 89.25 90 HIS A C 1
ATOM 688 O O . HIS A 1 90 ? 39.800 5.219 -37.126 1.00 89.25 90 HIS A O 1
ATOM 694 N N . ARG A 1 91 ? 38.452 3.528 -37.703 1.00 90.75 91 ARG A N 1
ATOM 695 C CA . ARG A 1 91 ? 38.983 3.385 -39.076 1.00 90.75 91 ARG A CA 1
ATOM 696 C C . ARG A 1 91 ? 38.465 4.453 -40.047 1.00 90.75 91 ARG A C 1
ATOM 698 O O . ARG A 1 91 ? 37.467 4.233 -40.721 1.00 90.75 91 ARG A O 1
ATOM 705 N N . GLN A 1 92 ? 39.125 5.597 -40.134 1.00 91.25 92 GLN A N 1
ATOM 706 C CA . GLN A 1 92 ? 38.714 6.682 -41.031 1.00 91.25 92 GLN A CA 1
ATOM 707 C C . GLN A 1 92 ? 38.996 6.379 -42.504 1.00 91.25 92 GLN A C 1
ATOM 709 O O . GLN A 1 92 ? 39.914 5.631 -42.816 1.00 91.25 92 GLN A O 1
ATOM 714 N N . PHE A 1 93 ? 38.199 6.983 -43.388 1.00 95.00 93 PHE A N 1
ATOM 715 C CA . PHE A 1 93 ? 38.497 7.042 -44.813 1.00 95.00 93 PHE A CA 1
ATOM 716 C C . PHE A 1 93 ? 39.760 7.888 -45.018 1.00 95.00 93 PHE A C 1
ATOM 718 O O . PHE A 1 93 ? 39.811 9.041 -44.572 1.00 95.00 93 PHE A O 1
ATOM 725 N N . LEU A 1 94 ? 40.751 7.341 -45.719 1.00 94.44 94 LEU A N 1
ATOM 726 C CA . LEU A 1 94 ? 41.992 8.037 -46.068 1.00 94.44 94 LEU A CA 1
ATOM 727 C C . LEU A 1 94 ? 41.769 9.130 -47.129 1.00 94.44 94 LEU A C 1
ATOM 729 O O . LEU A 1 94 ? 41.377 8.856 -48.258 1.00 94.44 94 LEU A O 1
ATOM 733 N N . LEU A 1 95 ? 42.038 10.389 -46.776 1.00 93.81 95 LEU A N 1
ATOM 734 C CA . LEU A 1 95 ? 41.843 11.539 -47.679 1.00 93.81 95 LEU A CA 1
ATOM 735 C C . LEU A 1 95 ? 42.996 11.745 -48.675 1.00 93.81 95 LEU A C 1
ATOM 737 O O . LEU A 1 95 ? 42.871 12.513 -49.635 1.00 93.81 95 LEU A O 1
ATOM 741 N N . GLU A 1 96 ? 44.139 11.113 -48.424 1.00 92.00 96 GLU A N 1
ATOM 742 C CA . GLU A 1 96 ? 45.327 11.234 -49.259 1.00 92.00 96 GLU A CA 1
ATOM 743 C C . GLU A 1 96 ? 45.074 10.647 -50.657 1.00 92.00 96 GLU A C 1
ATOM 745 O O . GLU A 1 96 ? 44.430 9.615 -50.809 1.00 92.00 96 GLU A O 1
ATOM 750 N N . GLY A 1 97 ? 45.523 11.346 -51.703 1.00 87.00 97 GLY A N 1
ATOM 751 C CA . GLY A 1 97 ? 45.303 10.924 -53.091 1.00 87.00 97 GLY A CA 1
ATOM 752 C C . GLY A 1 97 ? 43.894 11.169 -53.650 1.00 87.00 97 GLY A C 1
ATOM 753 O O . GLY A 1 97 ? 43.686 10.944 -54.840 1.00 87.00 97 GLY A O 1
ATOM 754 N N . MET A 1 98 ? 42.950 11.690 -52.853 1.00 93.94 98 MET A N 1
ATOM 755 C CA . MET A 1 98 ? 41.592 12.027 -53.304 1.00 93.94 98 MET A CA 1
ATOM 756 C C . MET A 1 98 ? 41.489 13.505 -53.724 1.00 93.94 98 MET A C 1
ATOM 758 O O . MET A 1 98 ? 41.635 14.397 -52.875 1.00 93.94 98 MET A O 1
ATOM 762 N N . PRO A 1 99 ? 41.239 13.809 -55.013 1.00 92.44 99 PRO A N 1
ATOM 763 C CA . PRO A 1 99 ? 41.012 15.171 -55.487 1.00 92.44 99 PRO A CA 1
ATOM 764 C C . PRO A 1 99 ? 39.517 15.521 -55.565 1.00 92.44 99 PRO A C 1
ATOM 766 O O . PRO A 1 99 ? 38.663 14.648 -55.724 1.00 92.44 99 PRO A O 1
ATOM 769 N N . GLY A 1 100 ? 39.205 16.820 -55.515 1.00 94.56 100 GLY A N 1
ATOM 770 C CA . GLY A 1 100 ? 37.883 17.363 -55.851 1.00 94.56 100 GLY A CA 1
ATOM 771 C C . GLY A 1 100 ? 36.713 16.685 -55.126 1.00 94.56 100 GLY A C 1
ATOM 772 O O . GLY A 1 100 ? 36.707 16.570 -53.902 1.00 94.56 100 GLY A O 1
ATOM 773 N N . SER A 1 101 ? 35.727 16.219 -55.897 1.00 94.81 101 SER A N 1
ATOM 774 C CA . SER A 1 101 ? 34.493 15.602 -55.388 1.00 94.81 101 SER A CA 1
ATOM 775 C C . SER A 1 101 ? 34.722 14.323 -54.574 1.00 94.81 101 SER A C 1
ATOM 777 O O . SER A 1 101 ? 33.974 14.071 -53.623 1.00 94.81 101 SER A O 1
ATOM 779 N N . PHE A 1 102 ? 35.763 13.540 -54.886 1.00 94.31 102 PHE A N 1
ATOM 780 C CA . PHE A 1 102 ? 36.121 12.351 -54.106 1.00 94.31 102 PHE A CA 1
ATOM 781 C C . PHE A 1 102 ? 36.532 12.731 -52.684 1.00 94.31 102 PHE A C 1
ATOM 783 O O . PHE A 1 102 ? 36.080 12.101 -51.729 1.00 94.31 102 PHE A O 1
ATOM 790 N N . ARG A 1 103 ? 37.311 13.810 -52.525 1.00 95.62 103 ARG A N 1
ATOM 791 C CA . ARG A 1 103 ? 37.703 14.325 -51.205 1.00 95.62 103 ARG A CA 1
ATOM 792 C C . ARG A 1 103 ? 36.497 14.792 -50.404 1.00 95.62 103 ARG A C 1
ATOM 794 O O . ARG A 1 103 ? 36.335 14.375 -49.264 1.00 95.62 103 ARG A O 1
ATOM 801 N N . THR A 1 104 ? 35.630 15.604 -51.006 1.00 96.56 104 THR A N 1
ATOM 802 C CA . THR A 1 104 ? 34.419 16.099 -50.334 1.00 96.56 104 THR A CA 1
ATOM 803 C C . THR A 1 104 ? 33.518 14.948 -49.875 1.00 96.56 104 THR A C 1
ATOM 805 O O . THR A 1 104 ? 32.973 14.983 -48.771 1.00 96.56 104 THR A O 1
ATOM 808 N N . SER A 1 105 ? 33.395 13.897 -50.690 1.00 96.00 105 SER A N 1
ATOM 809 C CA . SER A 1 105 ? 32.619 12.700 -50.345 1.00 96.00 105 SER A CA 1
ATOM 810 C C . SER A 1 105 ? 33.275 11.898 -49.217 1.00 96.00 105 SER A C 1
ATOM 812 O O . SER A 1 105 ? 32.599 11.487 -48.277 1.00 96.00 105 SER A O 1
ATOM 814 N N . ALA A 1 106 ? 34.596 11.729 -49.257 1.00 95.62 106 ALA A N 1
ATOM 815 C CA . ALA A 1 106 ? 35.362 11.073 -48.202 1.00 95.62 106 ALA A CA 1
ATOM 816 C C . ALA A 1 106 ? 35.265 11.811 -46.851 1.00 95.62 106 ALA A C 1
ATOM 818 O O . ALA A 1 106 ? 35.056 11.195 -45.805 1.00 95.62 106 ALA A O 1
ATOM 819 N N . GLU A 1 107 ? 35.330 13.143 -46.865 1.00 96.06 107 GLU A N 1
ATOM 820 C CA . GLU A 1 107 ? 35.105 13.983 -45.684 1.00 96.06 107 GLU A CA 1
ATOM 821 C C . GLU A 1 107 ? 33.671 13.850 -45.152 1.00 96.06 107 GLU A C 1
ATOM 823 O O . GLU A 1 107 ? 33.456 13.827 -43.939 1.00 96.06 107 GLU A O 1
ATOM 828 N N . ALA A 1 108 ? 32.672 13.734 -46.034 1.00 96.19 108 ALA A N 1
ATOM 829 C CA . ALA A 1 108 ? 31.293 13.462 -45.634 1.00 96.19 108 ALA A CA 1
ATOM 830 C C . ALA A 1 108 ? 31.147 12.082 -44.966 1.00 96.19 108 ALA A C 1
ATOM 832 O O . ALA A 1 108 ? 30.507 11.994 -43.918 1.00 96.19 108 ALA A O 1
ATOM 833 N N . ILE A 1 109 ? 31.799 11.038 -45.497 1.00 95.50 109 ILE A N 1
ATOM 834 C CA . ILE A 1 109 ? 31.849 9.702 -44.873 1.00 95.50 109 ILE A CA 1
ATOM 835 C C . ILE A 1 109 ? 32.472 9.792 -43.475 1.00 95.50 109 ILE A C 1
ATOM 837 O O . ILE A 1 109 ? 31.905 9.278 -42.511 1.00 95.50 109 ILE A O 1
ATOM 841 N N . ASN A 1 110 ? 33.604 10.485 -43.331 1.00 95.44 110 ASN A N 1
ATOM 842 C CA . ASN A 1 110 ? 34.262 10.643 -42.033 1.00 95.44 110 ASN A CA 1
ATOM 843 C C . ASN A 1 110 ? 33.390 11.400 -41.019 1.00 95.44 110 ASN A C 1
ATOM 845 O O . ASN A 1 110 ? 33.291 10.967 -39.869 1.00 95.44 110 ASN A O 1
ATOM 849 N N . ARG A 1 111 ? 32.703 12.473 -41.437 1.00 95.56 111 ARG A N 1
ATOM 850 C CA . ARG A 1 111 ? 31.747 13.194 -40.578 1.00 95.56 111 ARG A CA 1
ATOM 851 C C . ARG A 1 111 ? 30.582 12.309 -40.143 1.00 95.56 111 ARG A C 1
ATOM 853 O O . ARG A 1 111 ? 30.285 12.258 -38.955 1.00 95.56 111 ARG A O 1
ATOM 860 N N . ALA A 1 112 ? 29.971 11.571 -41.071 1.00 93.69 112 ALA A N 1
ATOM 861 C CA . ALA A 1 112 ? 28.879 10.655 -40.751 1.00 93.69 112 ALA A CA 1
ATOM 862 C C . ALA A 1 112 ? 29.312 9.600 -39.720 1.00 93.69 112 ALA A C 1
ATOM 864 O O . ALA A 1 112 ? 28.611 9.366 -38.738 1.00 93.69 112 ALA A O 1
ATOM 865 N N . ARG A 1 113 ? 30.510 9.023 -39.882 1.00 94.31 113 ARG A N 1
ATOM 866 C CA . ARG A 1 113 ? 31.073 8.053 -38.928 1.00 94.31 113 ARG A CA 1
ATOM 867 C C . ARG A 1 113 ? 31.312 8.656 -37.545 1.00 94.31 113 ARG A C 1
ATOM 869 O O . ARG A 1 113 ? 31.052 7.981 -36.554 1.00 94.31 113 ARG A O 1
ATOM 876 N N . ALA A 1 114 ? 31.763 9.908 -37.461 1.00 93.00 114 ALA A N 1
ATOM 877 C CA . ALA A 1 114 ? 31.917 10.602 -36.182 1.00 93.00 114 ALA A CA 1
ATOM 878 C C . ALA A 1 114 ? 30.563 10.789 -35.472 1.00 93.00 114 ALA A C 1
ATOM 880 O O . ALA A 1 114 ? 30.444 10.479 -34.288 1.00 93.00 114 ALA A O 1
ATOM 881 N N . THR A 1 115 ? 29.520 11.196 -36.203 1.00 94.38 115 THR A N 1
ATOM 882 C CA . THR A 1 115 ? 28.156 11.306 -35.658 1.00 94.38 115 THR A CA 1
ATOM 883 C C . THR A 1 115 ? 27.598 9.952 -35.209 1.00 94.38 115 THR A C 1
ATOM 885 O O . THR A 1 115 ? 26.953 9.866 -34.162 1.00 94.38 115 THR A O 1
ATOM 888 N N . MET A 1 116 ? 27.864 8.876 -35.957 1.00 92.44 116 MET A N 1
ATOM 889 C CA . MET A 1 116 ? 27.489 7.516 -35.549 1.00 92.44 116 MET A CA 1
ATOM 890 C C . MET A 1 116 ? 28.208 7.092 -34.264 1.00 92.44 116 MET A C 1
ATOM 892 O O . MET A 1 116 ? 27.569 6.536 -33.375 1.00 92.44 116 MET A O 1
ATOM 896 N N . ALA A 1 117 ? 29.504 7.392 -34.137 1.00 92.75 117 ALA A N 1
ATOM 897 C CA . ALA A 1 117 ? 30.287 7.083 -32.942 1.00 92.75 117 ALA A CA 1
ATOM 898 C C . ALA A 1 117 ? 29.739 7.793 -31.700 1.00 92.75 117 ALA A C 1
ATOM 900 O O . ALA A 1 117 ? 29.564 7.176 -30.651 1.00 92.75 117 ALA A O 1
ATOM 901 N N . GLU A 1 118 ? 29.416 9.081 -31.831 1.00 93.88 118 GLU A N 1
ATOM 902 C CA . GLU A 1 118 ? 28.806 9.854 -30.754 1.00 93.88 118 GLU A CA 1
ATOM 903 C C . GLU A 1 118 ? 27.423 9.303 -30.381 1.00 93.88 118 GLU A C 1
ATOM 905 O O . GLU A 1 118 ? 27.114 9.136 -29.202 1.00 93.88 118 GLU A O 1
ATOM 910 N N . SER A 1 119 ? 26.605 8.956 -31.377 1.00 92.50 119 SER A N 1
ATOM 911 C CA . SER A 1 119 ? 25.280 8.366 -31.154 1.00 92.50 119 SER A CA 1
ATOM 912 C C . SER A 1 119 ? 25.372 7.014 -30.442 1.00 92.50 119 SER A C 1
ATOM 914 O O . SER A 1 119 ? 24.619 6.768 -29.501 1.00 92.50 119 SER A O 1
ATOM 916 N N . ALA A 1 120 ? 26.331 6.167 -30.826 1.00 91.19 120 ALA A N 1
ATOM 917 C CA . ALA A 1 120 ? 26.595 4.890 -30.168 1.00 91.19 120 ALA A CA 1
ATOM 918 C C . ALA A 1 120 ? 27.059 5.080 -28.713 1.00 91.19 120 ALA A C 1
ATOM 920 O O . ALA A 1 120 ? 26.571 4.392 -27.818 1.00 91.19 120 ALA A O 1
ATOM 921 N N . ALA A 1 121 ? 27.940 6.052 -28.452 1.00 91.50 121 ALA A N 1
ATOM 922 C CA . ALA A 1 121 ? 28.384 6.376 -27.096 1.00 91.50 121 ALA A CA 1
ATOM 923 C C . ALA A 1 121 ? 27.230 6.890 -26.215 1.00 91.50 121 ALA A C 1
ATOM 925 O O . ALA A 1 121 ? 27.085 6.461 -25.068 1.00 91.50 121 ALA A O 1
ATOM 926 N N . ARG A 1 122 ? 26.365 7.758 -26.759 1.00 92.75 122 ARG A N 1
ATOM 927 C CA . ARG A 1 122 ? 25.153 8.229 -26.068 1.00 92.75 122 ARG A CA 1
ATOM 928 C C . ARG A 1 122 ? 24.194 7.077 -25.766 1.00 92.75 122 ARG A C 1
ATOM 930 O O . ARG A 1 122 ? 23.693 6.999 -24.649 1.00 92.75 122 ARG A O 1
ATOM 937 N N . ALA A 1 123 ? 23.974 6.169 -26.719 1.00 89.19 123 ALA A N 1
ATOM 938 C CA . ALA A 1 123 ? 23.130 4.992 -26.519 1.00 89.19 123 ALA A CA 1
ATOM 939 C C . ALA A 1 123 ? 23.680 4.071 -25.416 1.00 89.19 123 ALA A C 1
ATOM 941 O O . ALA A 1 123 ? 22.924 3.644 -24.545 1.00 89.19 123 ALA A O 1
ATOM 942 N N . ALA A 1 124 ? 24.995 3.832 -25.394 1.00 89.75 124 ALA A N 1
ATOM 943 C CA . ALA A 1 124 ? 25.646 3.039 -24.352 1.00 89.75 124 ALA A CA 1
ATOM 944 C C . ALA A 1 124 ? 25.509 3.679 -22.957 1.00 89.75 124 ALA A C 1
ATOM 946 O O . ALA A 1 124 ? 25.138 3.006 -21.996 1.00 89.75 124 ALA A O 1
ATOM 947 N N . SER A 1 125 ? 25.743 4.991 -22.844 1.00 92.06 125 SER A N 1
ATOM 948 C CA . SER A 1 125 ? 25.574 5.730 -21.583 1.00 92.06 125 SER A CA 1
ATOM 949 C C . SER A 1 125 ? 24.115 5.750 -21.106 1.00 92.06 125 SER A C 1
ATOM 951 O O . SER A 1 125 ? 23.843 5.564 -19.915 1.00 92.06 125 SER A O 1
ATOM 953 N N . ALA A 1 126 ? 23.162 5.908 -22.029 1.00 89.44 126 ALA A N 1
ATOM 954 C CA . ALA A 1 126 ? 21.737 5.819 -21.726 1.00 89.44 126 ALA A CA 1
ATOM 955 C C . ALA A 1 126 ? 21.348 4.414 -21.238 1.00 89.44 126 ALA A C 1
ATOM 957 O O . ALA A 1 126 ? 20.587 4.300 -20.280 1.00 89.44 126 ALA A O 1
ATOM 958 N N . GLY A 1 127 ? 21.905 3.354 -21.837 1.00 86.12 127 GLY A N 1
ATOM 959 C CA . GLY A 1 127 ? 21.730 1.971 -21.382 1.00 86.12 127 GLY A CA 1
ATOM 960 C C . GLY A 1 127 ? 22.237 1.754 -19.954 1.00 86.12 127 GLY A C 1
ATOM 961 O O . GLY A 1 127 ? 21.502 1.251 -19.111 1.00 86.12 127 GLY A O 1
ATOM 962 N N . GLN A 1 128 ? 23.444 2.226 -19.632 1.00 89.00 128 GLN A N 1
ATOM 963 C CA . GLN A 1 128 ? 23.981 2.145 -18.264 1.00 89.00 128 GLN A CA 1
ATOM 964 C C . GLN A 1 128 ? 23.128 2.916 -17.249 1.00 89.00 128 GLN A C 1
ATOM 966 O O . GLN A 1 128 ? 22.857 2.424 -16.156 1.00 89.00 128 GLN A O 1
ATOM 971 N N . THR A 1 129 ? 22.674 4.117 -17.614 1.00 89.25 129 THR A N 1
ATOM 972 C CA . THR A 1 129 ? 21.797 4.923 -16.751 1.00 89.25 129 THR A CA 1
ATOM 973 C C . THR A 1 129 ? 20.471 4.212 -16.497 1.00 89.25 129 THR A C 1
ATOM 975 O O . THR A 1 129 ? 19.992 4.200 -15.365 1.00 89.25 129 THR A O 1
ATOM 978 N N . ARG A 1 130 ? 19.902 3.587 -17.534 1.00 86.12 130 ARG A N 1
ATOM 979 C CA . ARG A 1 130 ? 18.679 2.787 -17.446 1.00 86.12 130 ARG A CA 1
ATOM 980 C C . ARG A 1 130 ? 18.843 1.625 -16.465 1.00 86.12 130 ARG A C 1
ATOM 982 O O . ARG A 1 130 ? 17.988 1.464 -15.605 1.00 86.12 130 ARG A O 1
ATOM 989 N N . LEU A 1 131 ? 19.947 0.877 -16.555 1.00 86.88 131 LEU A N 1
ATOM 990 C CA . LEU A 1 131 ? 20.249 -0.230 -15.640 1.00 86.88 131 LEU A CA 1
ATOM 991 C C . LEU A 1 131 ? 20.388 0.245 -14.189 1.00 86.88 131 LEU A C 1
ATOM 993 O O . LEU A 1 131 ? 19.771 -0.328 -13.301 1.00 86.88 131 LEU A O 1
ATOM 997 N N . ARG A 1 132 ? 21.105 1.349 -13.946 1.00 89.44 132 ARG A N 1
ATOM 998 C CA . ARG A 1 132 ? 21.227 1.916 -12.592 1.00 89.44 132 ARG A CA 1
ATOM 999 C C . ARG A 1 132 ? 19.871 2.323 -12.009 1.00 89.44 132 ARG A C 1
ATOM 1001 O O . ARG A 1 132 ? 19.593 2.036 -10.852 1.00 89.44 132 ARG A O 1
ATOM 1008 N N . LEU A 1 133 ? 19.030 2.993 -12.801 1.00 87.50 133 LEU A N 1
ATOM 1009 C CA . LEU A 1 133 ? 17.680 3.373 -12.372 1.00 87.50 133 LEU A CA 1
ATOM 1010 C C . LEU A 1 133 ? 16.807 2.145 -12.097 1.00 87.50 133 LEU A C 1
ATOM 1012 O O . LEU A 1 133 ? 16.003 2.170 -11.171 1.00 87.50 133 LEU A O 1
ATOM 1016 N N . ALA A 1 134 ? 16.971 1.084 -12.888 1.00 82.44 134 ALA A N 1
ATOM 1017 C CA . ALA A 1 134 ? 16.295 -0.189 -12.694 1.00 82.44 134 ALA A CA 1
ATOM 1018 C C . ALA A 1 134 ? 16.686 -0.816 -11.339 1.00 82.44 134 ALA A C 1
ATOM 1020 O O . ALA A 1 134 ? 15.802 -1.166 -10.562 1.00 82.44 134 ALA A O 1
ATOM 1021 N N . ASP A 1 135 ? 17.979 -0.849 -11.004 1.00 85.12 135 ASP A N 1
ATOM 1022 C CA . ASP A 1 135 ? 18.475 -1.369 -9.719 1.00 85.12 135 ASP A CA 1
ATOM 1023 C C . ASP A 1 135 ? 18.021 -0.508 -8.516 1.00 85.12 135 ASP A C 1
ATOM 1025 O O . ASP A 1 135 ? 17.629 -1.028 -7.469 1.00 85.12 135 ASP A O 1
ATOM 1029 N N . GLU A 1 136 ? 18.028 0.824 -8.650 1.00 88.50 136 GLU A N 1
ATOM 1030 C CA . GLU A 1 136 ? 17.525 1.744 -7.613 1.00 88.50 136 GLU A CA 1
ATOM 1031 C C . GLU A 1 136 ? 16.017 1.581 -7.384 1.00 88.50 136 GLU A C 1
ATOM 1033 O O . GLU A 1 136 ? 15.543 1.584 -6.240 1.00 88.50 136 GLU A O 1
ATOM 1038 N N . PHE A 1 137 ? 15.259 1.414 -8.468 1.00 84.06 137 PHE A N 1
ATOM 1039 C CA . PHE A 1 137 ? 13.828 1.150 -8.414 1.00 84.06 137 PHE A CA 1
ATOM 1040 C C . PHE A 1 137 ? 13.533 -0.207 -7.761 1.00 84.06 137 PHE A C 1
ATOM 1042 O O . PHE A 1 137 ? 12.671 -0.268 -6.886 1.00 84.06 137 PHE A O 1
ATOM 1049 N N . GLU A 1 138 ? 14.290 -1.257 -8.107 1.00 85.00 138 GLU A N 1
ATOM 1050 C CA . GLU A 1 138 ? 14.216 -2.584 -7.478 1.00 85.00 138 GLU A CA 1
ATOM 1051 C C . GLU A 1 138 ? 14.362 -2.481 -5.958 1.00 85.00 138 GLU A C 1
ATOM 1053 O O . GLU A 1 138 ? 13.475 -2.891 -5.209 1.00 85.00 138 GLU A O 1
ATOM 1058 N N . SER A 1 139 ? 15.452 -1.858 -5.504 1.00 85.88 139 SER A N 1
ATOM 1059 C CA . SER A 1 139 ? 15.757 -1.675 -4.082 1.00 85.88 139 SER A CA 1
ATOM 1060 C C . SER A 1 139 ? 14.658 -0.903 -3.344 1.00 85.88 139 SER A C 1
ATOM 1062 O O . SER A 1 139 ? 14.211 -1.304 -2.265 1.00 85.88 139 SER A O 1
ATOM 1064 N N . THR A 1 140 ? 14.162 0.179 -3.950 1.00 89.19 140 THR A N 1
ATOM 1065 C CA . THR A 1 140 ? 13.102 1.005 -3.358 1.00 89.19 140 THR A CA 1
ATOM 1066 C C . THR A 1 140 ? 11.803 0.219 -3.212 1.00 89.19 140 THR A C 1
ATOM 1068 O O . THR A 1 140 ? 11.185 0.239 -2.147 1.00 89.19 140 THR A O 1
ATOM 1071 N N . VAL A 1 141 ? 11.390 -0.503 -4.257 1.00 83.06 141 VAL A N 1
ATOM 1072 C CA . VAL A 1 141 ? 10.158 -1.300 -4.226 1.00 83.06 141 VAL A CA 1
ATOM 1073 C C . VAL A 1 141 ? 10.266 -2.444 -3.222 1.00 83.06 141 VAL A C 1
ATOM 1075 O O . VAL A 1 141 ? 9.317 -2.684 -2.478 1.00 83.06 141 VAL A O 1
ATOM 1078 N N . MET A 1 142 ? 11.418 -3.110 -3.148 1.00 81.81 142 MET A N 1
ATOM 1079 C CA . MET A 1 142 ? 11.670 -4.167 -2.167 1.00 81.81 142 MET A CA 1
ATOM 1080 C C . MET A 1 142 ? 11.548 -3.661 -0.728 1.00 81.81 142 MET A C 1
ATOM 1082 O O . MET A 1 142 ? 10.852 -4.280 0.076 1.00 81.81 142 MET A O 1
ATOM 1086 N N . SER A 1 143 ? 12.141 -2.503 -0.431 1.00 86.81 143 SER A N 1
ATOM 1087 C CA . SER A 1 143 ? 12.037 -1.853 0.881 1.00 86.81 143 SER A CA 1
ATOM 1088 C C . SER A 1 143 ? 10.588 -1.501 1.237 1.00 86.81 143 SER A C 1
ATOM 1090 O O . SER A 1 143 ? 10.113 -1.818 2.328 1.00 86.81 143 SER A O 1
ATOM 1092 N N . VAL A 1 144 ? 9.835 -0.923 0.294 1.00 83.50 144 VAL A N 1
ATOM 1093 C CA . VAL A 1 144 ? 8.407 -0.623 0.495 1.00 83.50 144 VAL A CA 1
ATOM 1094 C C . VAL A 1 144 ? 7.603 -1.904 0.731 1.00 83.50 144 VAL A C 1
ATOM 1096 O O . VAL A 1 144 ? 6.759 -1.939 1.625 1.00 83.50 144 VAL A O 1
ATOM 1099 N N . ALA A 1 145 ? 7.873 -2.974 -0.021 1.00 80.31 145 ALA A N 1
ATOM 1100 C CA . ALA A 1 145 ? 7.203 -4.260 0.158 1.00 80.31 145 ALA A CA 1
ATOM 1101 C C . ALA A 1 145 ? 7.462 -4.857 1.554 1.00 80.31 145 ALA A C 1
ATOM 1103 O O . ALA A 1 145 ? 6.530 -5.346 2.191 1.00 80.31 145 ALA A O 1
ATOM 1104 N N . GLU A 1 146 ? 8.697 -4.780 2.058 1.00 80.88 146 GLU A N 1
ATOM 1105 C CA . GLU A 1 146 ? 9.049 -5.218 3.416 1.00 80.88 146 GLU A CA 1
ATOM 1106 C C . GLU A 1 146 ? 8.343 -4.390 4.496 1.00 80.88 146 GLU A C 1
ATOM 1108 O O . GLU A 1 146 ? 7.775 -4.954 5.434 1.00 80.88 146 GLU A O 1
ATOM 1113 N N . GLN A 1 147 ? 8.309 -3.063 4.346 1.00 84.00 147 GLN A N 1
ATOM 1114 C CA . GLN A 1 147 ? 7.604 -2.175 5.276 1.00 84.00 147 GLN A CA 1
ATOM 1115 C C . GLN A 1 147 ? 6.099 -2.464 5.320 1.00 84.00 147 GLN A C 1
ATOM 1117 O O . GLN A 1 147 ? 5.509 -2.510 6.401 1.00 84.00 147 GLN A O 1
ATOM 1122 N N . VAL A 1 148 ? 5.477 -2.705 4.164 1.00 81.62 148 VAL A N 1
ATOM 1123 C CA . VAL A 1 148 ? 4.056 -3.067 4.077 1.00 81.62 148 VAL A CA 1
ATOM 1124 C C . VAL A 1 148 ? 3.789 -4.423 4.736 1.00 81.62 148 VAL A C 1
ATOM 1126 O O . VAL A 1 148 ? 2.813 -4.554 5.476 1.00 81.62 148 VAL A O 1
ATOM 1129 N N . ALA A 1 149 ? 4.655 -5.420 4.534 1.00 78.56 149 ALA A N 1
ATOM 1130 C CA . ALA A 1 149 ? 4.522 -6.732 5.172 1.00 78.56 149 ALA A CA 1
ATOM 1131 C C . ALA A 1 149 ? 4.655 -6.655 6.707 1.00 78.56 149 ALA A C 1
ATOM 1133 O O . ALA A 1 149 ? 3.874 -7.276 7.438 1.00 78.56 149 ALA A O 1
ATOM 1134 N N . ALA A 1 150 ? 5.599 -5.849 7.204 1.00 81.81 150 ALA A N 1
ATOM 1135 C CA . ALA A 1 150 ? 5.767 -5.600 8.633 1.00 81.81 150 ALA A CA 1
ATOM 1136 C C . ALA A 1 150 ? 4.529 -4.915 9.237 1.00 81.81 150 ALA A C 1
ATOM 1138 O O . ALA A 1 150 ? 3.967 -5.414 10.213 1.00 81.81 150 ALA A O 1
ATOM 1139 N N . ALA A 1 151 ? 4.042 -3.842 8.604 1.00 83.25 151 ALA A N 1
ATOM 1140 C CA . ALA A 1 151 ? 2.838 -3.131 9.038 1.00 83.25 151 ALA A CA 1
ATOM 1141 C C . ALA A 1 151 ? 1.591 -4.035 9.028 1.00 83.25 151 ALA A C 1
ATOM 1143 O O . ALA A 1 151 ? 0.760 -3.969 9.932 1.00 83.25 151 ALA A O 1
ATOM 1144 N N . SER A 1 152 ? 1.478 -4.927 8.040 1.00 79.44 152 SER A N 1
ATOM 1145 C CA . SER A 1 152 ? 0.412 -5.931 7.970 1.00 79.44 152 SER A CA 1
ATOM 1146 C C . SER A 1 152 ? 0.446 -6.877 9.177 1.00 79.44 152 SER A C 1
ATOM 1148 O O . SER A 1 152 ? -0.577 -7.117 9.812 1.00 79.44 152 SER A O 1
ATOM 1150 N N . THR A 1 153 ? 1.627 -7.376 9.548 1.00 80.62 153 THR A N 1
ATOM 1151 C CA . THR A 1 153 ? 1.795 -8.278 10.703 1.00 80.62 153 THR A CA 1
ATOM 1152 C C . THR A 1 153 ? 1.447 -7.586 12.028 1.00 80.62 153 THR A C 1
ATOM 1154 O O . THR A 1 153 ? 0.776 -8.162 12.892 1.00 80.62 153 THR A O 1
ATOM 1157 N N . GLU A 1 154 ? 1.857 -6.326 12.181 1.00 85.38 154 GLU A N 1
ATOM 1158 C CA . GLU A 1 154 ? 1.548 -5.510 13.358 1.00 85.38 154 GLU A CA 1
ATOM 1159 C C . GLU A 1 154 ? 0.043 -5.216 13.476 1.00 85.38 154 GLU A C 1
ATOM 1161 O O . GLU A 1 154 ? -0.529 -5.321 14.566 1.00 85.38 154 GLU A O 1
ATOM 1166 N N . LEU A 1 155 ? -0.629 -4.933 12.354 1.00 82.75 155 LEU A N 1
ATOM 1167 C CA . LEU A 1 155 ? -2.083 -4.762 12.307 1.00 82.75 155 LEU A CA 1
ATOM 1168 C C . LEU A 1 155 ? -2.833 -6.047 12.678 1.00 82.75 155 LEU A C 1
ATOM 1170 O O . LEU A 1 155 ? -3.804 -5.961 13.430 1.00 82.75 155 LEU A O 1
ATOM 1174 N N . SER A 1 156 ? -2.382 -7.222 12.218 1.00 82.12 156 SER A N 1
ATOM 1175 C CA . SER A 1 156 ? -2.984 -8.515 12.603 1.00 82.12 156 SER A CA 1
ATOM 1176 C C . SER A 1 156 ? -2.891 -8.731 14.117 1.00 82.12 156 SER A C 1
ATOM 1178 O O . SER A 1 156 ? -3.890 -8.989 14.793 1.00 82.12 156 SER A O 1
ATOM 1180 N N . THR A 1 157 ? -1.699 -8.508 14.681 1.00 85.88 157 THR A N 1
ATOM 1181 C CA . THR A 1 157 ? -1.451 -8.637 16.126 1.00 85.88 157 THR A CA 1
ATOM 1182 C C . THR A 1 157 ? -2.302 -7.654 16.936 1.00 85.88 157 THR A C 1
ATOM 1184 O O . THR A 1 157 ? -2.912 -8.026 17.941 1.00 85.88 157 THR A O 1
ATOM 1187 N N . SER A 1 158 ? -2.395 -6.404 16.479 1.00 87.88 158 SER A N 1
ATOM 1188 C CA . SER A 1 158 ? -3.205 -5.363 17.120 1.00 87.88 158 SER A CA 1
ATOM 1189 C C . SER A 1 158 ? -4.698 -5.692 17.077 1.00 87.88 158 SER A C 1
ATOM 1191 O O . SER A 1 158 ? -5.395 -5.532 18.078 1.00 87.88 158 SER A O 1
ATOM 1193 N N . ALA A 1 159 ? -5.190 -6.205 15.948 1.00 86.31 159 ALA A N 1
ATOM 1194 C CA . ALA A 1 159 ? -6.574 -6.637 15.797 1.00 86.31 159 ALA A CA 1
ATOM 1195 C C . ALA A 1 159 ? -6.907 -7.825 16.713 1.00 86.31 159 ALA A C 1
ATOM 1197 O O . ALA A 1 159 ? -7.947 -7.820 17.373 1.00 86.31 159 ALA A O 1
ATOM 1198 N N . ALA A 1 160 ? -6.011 -8.810 16.821 1.00 86.06 160 ALA A N 1
ATOM 1199 C CA . ALA A 1 160 ? -6.174 -9.937 17.737 1.00 86.06 160 ALA A CA 1
ATOM 1200 C C . ALA A 1 160 ? -6.223 -9.483 19.207 1.00 86.06 160 ALA A C 1
ATOM 1202 O O . ALA A 1 160 ? -7.085 -9.929 19.967 1.00 86.06 160 ALA A O 1
ATOM 1203 N N . SER A 1 161 ? -5.343 -8.553 19.593 1.00 90.62 161 SER A N 1
ATOM 1204 C CA . SER A 1 161 ? -5.342 -7.947 20.929 1.00 90.62 161 SER A CA 1
ATOM 1205 C C . SER A 1 161 ? -6.654 -7.206 21.215 1.00 90.62 161 SER A C 1
ATOM 1207 O O . SER A 1 161 ? -7.277 -7.421 22.254 1.00 90.62 161 SER A O 1
ATOM 1209 N N . LEU A 1 162 ? -7.143 -6.414 20.254 1.00 89.94 162 LEU A N 1
ATOM 1210 C CA . LEU A 1 162 ? -8.403 -5.681 20.378 1.00 89.94 162 LEU A CA 1
ATOM 1211 C C . LEU A 1 162 ? -9.607 -6.620 20.555 1.00 89.94 162 LEU A C 1
ATOM 1213 O O . LEU A 1 162 ? -10.461 -6.361 21.402 1.00 89.94 162 LEU A O 1
ATOM 1217 N N . ALA A 1 163 ? -9.658 -7.728 19.809 1.00 87.06 163 ALA A N 1
ATOM 1218 C CA . ALA A 1 163 ? -10.702 -8.743 19.956 1.00 87.06 163 ALA A CA 1
ATOM 1219 C C . ALA A 1 163 ? -10.651 -9.426 21.337 1.00 87.06 163 ALA A C 1
ATOM 1221 O O . ALA A 1 163 ? -11.685 -9.633 21.978 1.00 87.06 163 ALA A O 1
ATOM 1222 N N . ALA A 1 164 ? -9.450 -9.732 21.841 1.00 90.12 164 ALA A N 1
ATOM 1223 C CA . ALA A 1 164 ? -9.276 -10.298 23.176 1.00 90.12 164 ALA A CA 1
ATOM 1224 C C . ALA A 1 164 ? -9.735 -9.326 24.278 1.00 90.12 164 ALA A C 1
ATOM 1226 O O . ALA A 1 164 ? -10.464 -9.731 25.189 1.00 90.12 164 ALA A O 1
ATOM 1227 N N . SER A 1 165 ? -9.371 -8.043 24.170 1.00 92.00 165 SER A N 1
ATOM 1228 C CA . SER A 1 165 ? -9.832 -6.990 25.081 1.00 92.00 165 SER A CA 1
ATOM 1229 C C . SER A 1 165 ? -11.346 -6.808 25.023 1.00 92.00 165 SER A C 1
ATOM 1231 O O . SER A 1 165 ? -11.984 -6.758 26.071 1.00 92.00 165 SER A O 1
ATOM 1233 N N . ALA A 1 166 ? -11.943 -6.791 23.828 1.00 89.62 166 ALA A N 1
ATOM 1234 C CA . ALA A 1 166 ? -13.391 -6.696 23.678 1.00 89.62 166 ALA A CA 1
ATOM 1235 C C . ALA A 1 166 ? -14.106 -7.882 24.351 1.00 89.62 166 ALA A C 1
ATOM 1237 O O . ALA A 1 166 ? -15.044 -7.688 25.121 1.00 89.62 166 ALA A O 1
ATOM 1238 N N . SER A 1 167 ? -13.619 -9.112 24.153 1.00 89.25 167 SER A N 1
ATOM 1239 C CA . SER A 1 167 ? -14.162 -10.297 24.831 1.00 89.25 167 SER A CA 1
ATOM 1240 C C . SER A 1 167 ? -14.060 -10.204 26.359 1.00 89.25 167 SER A C 1
ATOM 1242 O O . SER A 1 167 ? -14.995 -10.599 27.059 1.00 89.25 167 SER A O 1
ATOM 1244 N N . ALA A 1 168 ? -12.957 -9.669 26.891 1.00 92.06 168 ALA A N 1
ATOM 1245 C CA . ALA A 1 168 ? -12.809 -9.436 28.325 1.00 92.06 168 ALA A CA 1
ATOM 1246 C C . ALA A 1 168 ? -13.818 -8.399 28.843 1.00 92.06 168 ALA A C 1
ATOM 1248 O O . ALA A 1 168 ? -14.512 -8.673 29.820 1.00 92.06 168 ALA A O 1
ATOM 1249 N N . SER A 1 169 ? -13.980 -7.273 28.144 1.00 91.88 169 SER A N 1
ATOM 1250 C CA . SER A 1 169 ? -14.945 -6.234 28.514 1.00 91.88 169 SER A CA 1
ATOM 1251 C C . SER A 1 169 ? -16.401 -6.708 28.445 1.00 91.88 169 SER A C 1
ATOM 1253 O O . SER A 1 169 ? -17.207 -6.282 29.268 1.00 91.88 169 SER A O 1
ATOM 1255 N N . VAL A 1 170 ? -16.759 -7.618 27.526 1.00 90.31 170 VAL A N 1
ATOM 1256 C CA . VAL A 1 170 ? -18.097 -8.247 27.526 1.00 90.31 170 VAL A CA 1
ATOM 1257 C C . VAL A 1 170 ? -18.323 -9.043 28.812 1.00 90.31 170 VAL A C 1
ATOM 1259 O O . VAL A 1 170 ? -19.359 -8.868 29.448 1.00 90.31 170 VAL A O 1
ATOM 1262 N N . ARG A 1 171 ? -17.352 -9.862 29.237 1.00 91.81 171 ARG A N 1
ATOM 1263 C CA . ARG A 1 171 ? -17.465 -10.640 30.486 1.00 91.81 171 ARG A CA 1
ATOM 1264 C C . ARG A 1 171 ? -17.568 -9.745 31.723 1.00 91.81 171 ARG A C 1
ATOM 1266 O O . ARG A 1 171 ? -18.323 -10.049 32.646 1.00 91.81 171 ARG A O 1
ATOM 1273 N N . GLU A 1 172 ? -16.823 -8.642 31.751 1.00 92.38 172 GLU A N 1
ATOM 1274 C CA . GLU A 1 172 ? -16.913 -7.650 32.830 1.00 92.38 172 GLU A CA 1
ATOM 1275 C C . GLU A 1 172 ? -18.285 -6.967 32.860 1.00 92.38 172 GLU A C 1
ATOM 1277 O O . GLU A 1 172 ? -18.874 -6.828 33.930 1.00 92.38 172 GLU A O 1
ATOM 1282 N N . ALA A 1 173 ? -18.836 -6.607 31.696 1.00 91.12 173 ALA A N 1
ATOM 1283 C CA . ALA A 1 173 ? -20.176 -6.037 31.588 1.00 91.12 173 ALA A CA 1
ATOM 1284 C C . ALA A 1 173 ? -21.268 -7.024 32.047 1.00 91.12 173 ALA A C 1
ATOM 1286 O O . ALA A 1 173 ? -22.194 -6.626 32.752 1.00 91.12 173 ALA A O 1
ATOM 1287 N N . GLU A 1 174 ? -21.152 -8.310 31.702 1.00 91.44 174 GLU A N 1
ATOM 1288 C CA . GLU A 1 174 ? -22.058 -9.363 32.185 1.00 91.44 174 GLU A CA 1
ATOM 1289 C C . GLU A 1 174 ? -21.990 -9.515 33.711 1.00 91.44 174 GLU A C 1
ATOM 1291 O O . GLU A 1 174 ? -23.028 -9.527 34.373 1.00 91.44 174 GLU A O 1
ATOM 1296 N N . SER A 1 175 ? -20.780 -9.531 34.279 1.00 93.56 175 SER A N 1
ATOM 1297 C CA . SER A 1 175 ? -20.574 -9.610 35.733 1.00 93.56 175 SER A CA 1
ATOM 1298 C C . SER A 1 175 ? -21.145 -8.384 36.458 1.00 93.56 175 SER A C 1
ATOM 1300 O O . SER A 1 175 ? -21.778 -8.505 37.507 1.00 93.56 175 SER A O 1
ATOM 1302 N N . ALA A 1 176 ? -20.970 -7.188 35.886 1.00 91.38 176 ALA A N 1
ATOM 1303 C CA . ALA A 1 176 ? -21.554 -5.960 36.418 1.00 91.38 176 ALA A CA 1
ATOM 1304 C C . ALA A 1 176 ? -23.091 -5.996 36.367 1.00 91.38 176 ALA A C 1
ATOM 1306 O O . ALA A 1 176 ? -23.746 -5.598 37.331 1.00 91.38 176 ALA A O 1
ATOM 1307 N N . LYS A 1 177 ? -23.674 -6.517 35.279 1.00 91.88 177 LYS A N 1
ATOM 1308 C CA . LYS A 1 177 ? -25.127 -6.683 35.143 1.00 91.88 177 LYS A CA 1
ATOM 1309 C C . LYS A 1 177 ? -25.689 -7.625 36.210 1.00 91.88 177 LYS A C 1
ATOM 1311 O O . LYS A 1 177 ? -26.721 -7.314 36.800 1.00 91.88 177 LYS A O 1
ATOM 1316 N N . GLU A 1 178 ? -25.008 -8.735 36.488 1.00 93.94 178 GLU A N 1
ATOM 1317 C CA . GLU A 1 178 ? -25.400 -9.674 37.546 1.00 93.94 178 GLU A CA 1
ATOM 1318 C C . GLU A 1 178 ? -25.352 -9.019 38.936 1.00 93.94 178 GLU A C 1
ATOM 1320 O O . GLU A 1 178 ? -26.326 -9.087 39.687 1.00 93.94 178 GLU A O 1
ATOM 1325 N N . ALA A 1 179 ? -24.270 -8.300 39.255 1.00 92.56 179 ALA A N 1
ATOM 1326 C CA . ALA A 1 179 ? -24.128 -7.599 40.531 1.00 92.56 179 ALA A CA 1
ATOM 1327 C C . ALA A 1 179 ? -25.223 -6.538 40.754 1.00 92.56 179 ALA A C 1
ATOM 1329 O O . ALA A 1 179 ? -25.771 -6.426 41.853 1.00 92.56 179 ALA A O 1
ATOM 1330 N N . VAL A 1 180 ? -25.580 -5.780 39.711 1.00 93.25 180 VAL A N 1
ATOM 1331 C CA . VAL A 1 180 ? -26.669 -4.793 39.789 1.00 93.25 180 VAL A CA 1
ATOM 1332 C C . VAL A 1 180 ? -28.034 -5.476 39.926 1.00 93.25 180 VAL A C 1
ATOM 1334 O O . VAL A 1 180 ? -28.873 -4.990 40.685 1.00 93.25 180 VAL A O 1
ATOM 1337 N N . GLY A 1 181 ? -28.245 -6.626 39.278 1.00 90.88 181 GLY A N 1
ATOM 1338 C CA . GLY A 1 181 ? -29.452 -7.441 39.461 1.00 90.88 181 GLY A CA 1
ATOM 1339 C C . GLY A 1 181 ? -29.638 -7.899 40.913 1.00 90.88 181 GLY A C 1
ATOM 1340 O O . GLY A 1 181 ? -30.704 -7.700 41.493 1.00 90.88 181 GLY A O 1
ATOM 1341 N N . LEU A 1 182 ? -28.573 -8.401 41.548 1.00 92.56 182 LEU A N 1
ATOM 1342 C CA . LEU A 1 182 ? -28.584 -8.771 42.971 1.00 92.56 182 LEU A CA 1
ATOM 1343 C C . LEU A 1 182 ? -28.891 -7.573 43.888 1.00 92.56 182 LEU A C 1
ATOM 1345 O O . LEU A 1 182 ? -29.598 -7.711 44.893 1.00 92.56 182 LEU A O 1
ATOM 1349 N N . MET A 1 183 ? -28.383 -6.385 43.546 1.00 92.50 183 MET A N 1
ATOM 1350 C CA . MET A 1 183 ? -28.676 -5.147 44.273 1.00 92.50 183 MET A CA 1
ATOM 1351 C C . MET A 1 183 ? -30.146 -4.725 44.126 1.00 92.50 183 MET A C 1
ATOM 1353 O O . MET A 1 183 ? -30.747 -4.243 45.093 1.00 92.50 183 MET A O 1
ATOM 1357 N N . GLU A 1 184 ? -30.744 -4.915 42.946 1.00 91.75 184 GLU A N 1
ATOM 1358 C CA . GLU A 1 184 ? -32.164 -4.642 42.708 1.00 91.75 184 GLU A CA 1
ATOM 1359 C C . GLU A 1 184 ? -33.051 -5.563 43.557 1.00 91.75 184 GLU A C 1
ATOM 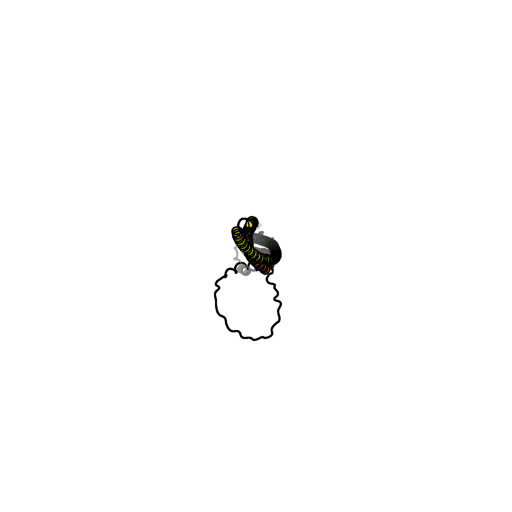1361 O O . GLU A 1 184 ? -33.978 -5.089 44.218 1.00 91.75 184 GLU A O 1
ATOM 1366 N N . ASP A 1 185 ? -32.737 -6.858 43.596 1.00 92.06 185 ASP A N 1
ATOM 1367 C CA . ASP A 1 185 ? -33.489 -7.840 44.380 1.00 92.06 185 ASP A CA 1
ATOM 1368 C C . ASP A 1 185 ? -33.363 -7.587 45.887 1.00 92.06 185 ASP A C 1
ATOM 1370 O O . ASP A 1 185 ? -34.378 -7.503 46.582 1.00 92.06 185 ASP A O 1
ATOM 1374 N N . SER A 1 186 ? -32.152 -7.298 46.373 1.00 93.75 186 SER A N 1
ATOM 1375 C CA . SER A 1 186 ? -31.930 -6.883 47.768 1.00 93.75 186 SER A CA 1
ATOM 1376 C C . SER A 1 186 ? -32.732 -5.622 48.121 1.00 93.75 186 SER A C 1
ATOM 1378 O O . SER A 1 186 ? -33.331 -5.516 49.191 1.00 93.75 186 SER A O 1
ATOM 1380 N N . SER A 1 187 ? -32.804 -4.656 47.201 1.00 94.06 187 SER A N 1
ATOM 1381 C CA . SER A 1 187 ? -33.586 -3.431 47.400 1.00 94.06 187 SER A CA 1
ATOM 1382 C C . SER A 1 187 ? -35.095 -3.702 47.444 1.00 94.06 187 SER A C 1
ATOM 1384 O O . SER A 1 187 ? -35.814 -3.023 48.179 1.00 94.06 187 SER A O 1
ATOM 1386 N N . LYS A 1 188 ? -35.601 -4.682 46.680 1.00 92.06 188 LYS A N 1
ATOM 1387 C CA . LYS A 1 188 ? -37.012 -5.112 46.741 1.00 92.06 188 LYS A CA 1
ATOM 1388 C C . LYS A 1 188 ? -37.336 -5.747 48.093 1.00 92.06 188 LYS A C 1
ATOM 1390 O O . LYS A 1 188 ? -38.376 -5.426 48.666 1.00 92.06 188 LYS A O 1
ATOM 1395 N N . GLU A 1 189 ? -36.451 -6.588 48.625 1.00 95.06 189 GLU A N 1
ATOM 1396 C CA . GLU A 1 189 ? -36.616 -7.188 49.956 1.00 95.06 189 GLU A CA 1
ATOM 1397 C C . GLU A 1 189 ? -36.645 -6.120 51.056 1.00 95.06 189 GLU A C 1
ATOM 1399 O O . GLU A 1 189 ? -37.557 -6.106 51.887 1.00 95.06 189 GLU A O 1
ATOM 1404 N N . ILE A 1 190 ? -35.722 -5.150 51.018 1.00 94.38 190 ILE A N 1
ATOM 1405 C CA . ILE A 1 190 ? -35.724 -4.024 51.965 1.00 94.38 190 ILE A CA 1
ATOM 1406 C C . ILE A 1 190 ? -37.038 -3.238 51.858 1.00 94.38 190 ILE A C 1
ATOM 1408 O O . ILE A 1 190 ? -37.639 -2.912 52.881 1.00 94.38 190 ILE A O 1
ATOM 1412 N N . GLN A 1 191 ? -37.536 -2.972 50.646 1.00 94.62 191 GLN A N 1
ATOM 1413 C CA . GLN A 1 191 ? -38.804 -2.261 50.455 1.00 94.62 191 GLN A CA 1
ATOM 1414 C C . GLN A 1 191 ? -39.997 -3.009 51.076 1.00 94.62 191 GLN A C 1
ATOM 1416 O O . GLN A 1 191 ? -40.889 -2.375 51.652 1.00 94.62 191 GLN A O 1
ATOM 1421 N N . GLN A 1 192 ? -40.021 -4.343 51.002 1.00 94.50 192 GLN A N 1
ATOM 1422 C CA . GLN A 1 192 ? -41.049 -5.164 51.652 1.00 94.50 192 GLN A CA 1
ATOM 1423 C C . GLN A 1 192 ? -40.976 -5.041 53.179 1.00 94.50 192 GLN A C 1
ATOM 1425 O O . GLN A 1 192 ? -41.999 -4.804 53.826 1.00 94.50 192 GLN A O 1
ATOM 1430 N N . VAL A 1 193 ? -39.770 -5.118 53.751 1.00 96.12 193 VAL A N 1
ATOM 1431 C CA . VAL A 1 193 ? -39.546 -4.953 55.196 1.00 96.12 193 VAL A CA 1
ATOM 1432 C C . VAL A 1 193 ? -39.957 -3.556 55.664 1.00 96.12 193 VAL A C 1
ATOM 1434 O O . VAL A 1 193 ? -40.689 -3.424 56.643 1.00 96.12 193 VAL A O 1
ATOM 1437 N N . VAL A 1 194 ? -39.564 -2.505 54.943 1.00 95.94 194 VAL A N 1
ATOM 1438 C CA . VAL A 1 194 ? -39.933 -1.114 55.254 1.00 95.94 194 VAL A CA 1
ATOM 1439 C C . VAL A 1 194 ? -41.450 -0.920 55.211 1.00 95.94 194 VAL A C 1
ATOM 1441 O O . VAL A 1 194 ? -42.014 -0.271 56.094 1.00 95.94 194 VAL A O 1
ATOM 1444 N N . THR A 1 195 ? -42.127 -1.529 54.233 1.00 94.44 195 THR A N 1
ATOM 1445 C CA . THR A 1 195 ? -43.594 -1.497 54.124 1.00 94.44 195 THR A CA 1
ATOM 1446 C C . THR A 1 195 ? -44.255 -2.159 55.334 1.00 94.44 195 THR A C 1
ATOM 1448 O O . THR A 1 195 ? -45.181 -1.591 55.913 1.00 94.44 195 THR A O 1
ATOM 1451 N N . LEU A 1 196 ? -43.752 -3.320 55.765 1.00 96.81 196 LEU A N 1
ATOM 1452 C CA . LEU A 1 196 ? -44.248 -4.015 56.953 1.00 96.81 196 LEU A CA 1
ATOM 1453 C C . LEU A 1 196 ? -44.039 -3.183 58.228 1.00 96.81 196 LEU A C 1
ATOM 1455 O O . LEU A 1 196 ? -44.966 -3.037 59.022 1.00 96.81 196 LEU A O 1
ATOM 1459 N N . ILE A 1 197 ? -42.855 -2.591 58.418 1.00 95.38 197 ILE A N 1
ATOM 1460 C CA . ILE A 1 197 ? -42.573 -1.745 59.590 1.00 95.38 197 ILE A CA 1
ATOM 1461 C C . ILE A 1 197 ? -43.492 -0.517 59.597 1.00 95.38 197 ILE A C 1
ATOM 1463 O O . ILE A 1 197 ? -44.032 -0.166 60.646 1.00 95.38 197 ILE A O 1
ATOM 1467 N N . SER A 1 198 ? -43.731 0.102 58.438 1.00 94.25 198 SER A N 1
ATOM 1468 C CA . SER A 1 198 ? -44.663 1.227 58.311 1.00 94.25 198 SER A CA 1
ATOM 1469 C C . SER A 1 198 ? -46.095 0.832 58.707 1.00 94.25 198 SER A C 1
ATOM 1471 O O . SER A 1 198 ? -46.760 1.556 59.454 1.00 94.25 198 SER A O 1
ATOM 1473 N N . GLN A 1 199 ? -46.553 -0.361 58.307 1.00 95.06 199 GLN A N 1
ATOM 1474 C CA . GLN A 1 199 ? -47.848 -0.911 58.728 1.00 95.06 199 GLN A CA 1
ATOM 1475 C C . GLN A 1 199 ? -47.913 -1.160 60.243 1.00 95.06 199 GLN A C 1
ATOM 1477 O O . GLN A 1 199 ? -48.897 -0.776 60.882 1.00 95.06 199 GLN A O 1
ATOM 1482 N N . VAL A 1 200 ? -46.865 -1.744 60.835 1.00 95.19 200 VAL A N 1
ATOM 1483 C CA . VAL A 1 200 ? -46.768 -1.978 62.287 1.00 95.19 200 VAL A CA 1
ATOM 1484 C C . VAL A 1 200 ? -46.769 -0.654 63.056 1.00 95.19 200 VAL A C 1
ATOM 1486 O O . VAL A 1 200 ? -47.477 -0.526 64.057 1.00 95.19 200 VAL A O 1
ATOM 1489 N N . ALA A 1 201 ? -46.045 0.360 62.579 1.00 95.00 201 ALA A N 1
ATOM 1490 C CA . ALA A 1 201 ? -46.041 1.698 63.167 1.00 95.00 201 ALA A CA 1
ATOM 1491 C C . ALA A 1 201 ? -47.437 2.345 63.102 1.00 95.00 201 ALA A C 1
ATOM 1493 O O . ALA A 1 201 ? -47.914 2.897 64.096 1.00 95.00 201 ALA A O 1
ATOM 1494 N N . GLY A 1 202 ? -48.139 2.204 61.972 1.00 93.69 202 GLY A N 1
ATOM 1495 C CA . GLY A 1 202 ? -49.528 2.642 61.816 1.00 93.69 202 GLY A CA 1
ATOM 1496 C C . GLY A 1 202 ? -50.489 1.960 62.797 1.00 93.69 202 GLY A C 1
ATOM 1497 O O . GLY A 1 202 ? -51.267 2.636 63.474 1.00 93.69 202 GLY A O 1
ATOM 1498 N N . GLN A 1 203 ? -50.404 0.634 62.941 1.00 95.88 203 GLN A N 1
ATOM 1499 C CA . GLN A 1 203 ? -51.208 -0.121 63.911 1.00 95.88 203 GLN A CA 1
ATOM 1500 C C . GLN A 1 203 ? -50.885 0.267 65.358 1.00 95.88 203 GLN A C 1
ATOM 1502 O O . GLN A 1 203 ? -51.795 0.480 66.157 1.00 95.88 203 GLN A O 1
ATOM 1507 N N . THR A 1 204 ? -49.602 0.424 65.688 1.00 95.31 204 THR A N 1
ATOM 1508 C CA . THR A 1 204 ? -49.144 0.839 67.023 1.00 95.31 204 THR A CA 1
ATOM 1509 C C . THR A 1 204 ? -49.668 2.227 67.375 1.00 95.31 204 THR A C 1
ATOM 1511 O O . THR A 1 204 ? -50.124 2.457 68.494 1.00 95.31 204 THR A O 1
ATOM 1514 N N . ARG A 1 205 ? -49.687 3.143 66.399 1.00 92.50 205 ARG A N 1
ATOM 1515 C CA . ARG A 1 205 ? -50.258 4.485 66.551 1.00 92.50 205 ARG A CA 1
ATOM 1516 C C . ARG A 1 205 ? -51.770 4.456 66.801 1.00 92.50 205 ARG A C 1
ATOM 1518 O O . ARG A 1 205 ? -52.268 5.276 67.569 1.00 92.50 205 ARG A O 1
ATOM 1525 N N . LEU A 1 206 ? -52.504 3.536 66.173 1.00 94.31 206 LEU A N 1
ATOM 1526 C CA . LEU A 1 206 ? -53.939 3.348 66.427 1.00 94.31 206 LEU A CA 1
ATOM 1527 C C . LEU A 1 206 ? -54.200 2.728 67.806 1.00 94.31 206 LEU A C 1
ATOM 1529 O O . LEU A 1 206 ? -55.082 3.188 68.530 1.00 94.31 206 LEU A O 1
ATOM 1533 N N . LEU A 1 207 ? -53.408 1.728 68.201 1.00 94.62 207 LEU A N 1
ATOM 1534 C CA . LEU A 1 207 ? -53.478 1.107 69.527 1.00 94.62 207 LEU A CA 1
ATOM 1535 C C . LEU A 1 207 ? -53.204 2.123 70.643 1.00 94.62 207 LEU A C 1
ATOM 1537 O O . LEU A 1 207 ? -53.960 2.190 71.611 1.00 94.62 207 LEU A O 1
ATOM 1541 N N . SER A 1 208 ? -52.167 2.951 70.495 1.00 95.31 208 SER A N 1
ATOM 1542 C CA . SER A 1 208 ? -51.829 3.977 71.484 1.00 95.31 208 SER A CA 1
ATOM 1543 C C . SER A 1 208 ? -52.853 5.109 71.540 1.00 95.31 208 SER A C 1
ATOM 1545 O O . SER A 1 208 ? -53.129 5.639 72.616 1.00 95.31 208 SER A O 1
ATOM 1547 N N . LEU A 1 209 ? -53.488 5.444 70.414 1.00 91.50 209 LEU A N 1
ATOM 1548 C CA . LEU A 1 209 ? -54.626 6.360 70.392 1.00 91.50 209 LEU A CA 1
ATOM 1549 C C . LEU A 1 209 ? -55.812 5.800 71.188 1.00 91.50 209 LEU A C 1
ATOM 1551 O O . LEU A 1 209 ? -56.345 6.508 72.041 1.00 91.50 209 LEU A O 1
ATOM 1555 N N . ASN A 1 210 ? -56.182 4.534 70.969 1.00 92.50 210 ASN A N 1
ATOM 1556 C CA . ASN A 1 210 ? -57.248 3.876 71.729 1.00 92.50 210 ASN A CA 1
ATOM 1557 C C . ASN A 1 210 ? -56.922 3.830 73.231 1.00 92.50 210 ASN A C 1
ATOM 1559 O O . ASN A 1 210 ? -57.779 4.138 74.056 1.00 92.50 210 ASN A O 1
ATOM 1563 N N . ALA A 1 211 ? -55.668 3.534 73.589 1.00 92.88 211 ALA A N 1
ATOM 1564 C CA . ALA A 1 211 ? -55.208 3.555 74.977 1.00 92.88 211 ALA A CA 1
ATOM 1565 C C . ALA A 1 211 ? -55.266 4.964 75.596 1.00 92.88 211 ALA A C 1
ATOM 1567 O O . ALA A 1 211 ? -55.636 5.110 76.757 1.00 92.88 211 ALA A O 1
ATOM 1568 N N . THR A 1 212 ? -54.957 6.008 74.820 1.00 91.56 212 THR A N 1
ATOM 1569 C CA . THR A 1 212 ? -55.063 7.412 75.260 1.00 91.56 212 THR A CA 1
ATOM 1570 C C . THR A 1 212 ? -56.522 7.794 75.536 1.00 91.56 212 THR A C 1
ATOM 1572 O O . THR A 1 212 ? -56.800 8.473 76.523 1.00 91.56 212 THR A O 1
ATOM 1575 N N . ILE A 1 213 ? -57.460 7.338 74.695 1.00 90.25 213 ILE A N 1
ATOM 1576 C CA . ILE A 1 213 ? -58.904 7.553 74.883 1.00 90.25 213 ILE A CA 1
ATOM 1577 C C . ILE A 1 213 ? -59.385 6.863 76.165 1.00 90.25 213 ILE A C 1
ATOM 1579 O O . ILE A 1 213 ? -60.056 7.493 76.982 1.00 90.25 213 ILE A O 1
ATOM 1583 N N . GLU A 1 214 ? -59.012 5.600 76.380 1.00 92.50 214 GLU A N 1
ATOM 1584 C CA . GLU A 1 214 ? -59.459 4.854 77.562 1.00 92.50 214 GLU A CA 1
ATOM 1585 C C . GLU A 1 214 ? -58.815 5.385 78.855 1.00 92.50 214 GLU A C 1
ATOM 1587 O O . GLU A 1 214 ? -59.479 5.492 79.886 1.00 92.50 214 GLU A O 1
ATOM 1592 N N . ALA A 1 215 ? -57.555 5.829 78.791 1.00 91.12 215 ALA A N 1
ATOM 1593 C CA . ALA A 1 215 ? -56.885 6.500 79.902 1.00 91.12 215 ALA A CA 1
ATOM 1594 C C . ALA A 1 215 ? -57.570 7.826 80.277 1.00 91.12 215 ALA A C 1
ATOM 1596 O O . ALA A 1 215 ? -57.729 8.118 81.461 1.00 91.12 215 ALA A O 1
ATOM 1597 N N . ALA A 1 216 ? -58.036 8.602 79.290 1.00 88.81 216 ALA A N 1
ATOM 1598 C CA . ALA A 1 216 ? -58.838 9.801 79.538 1.00 88.81 216 ALA A CA 1
ATOM 1599 C C . ALA A 1 216 ? -60.200 9.459 80.167 1.00 88.81 216 ALA A C 1
ATOM 1601 O O . ALA A 1 216 ? -60.690 10.186 81.032 1.00 88.81 216 ALA A O 1
ATOM 1602 N N . ARG A 1 217 ? -60.792 8.325 79.777 1.00 90.19 217 ARG A N 1
ATOM 1603 C CA . ARG A 1 217 ? -62.069 7.828 80.305 1.00 90.19 217 ARG A CA 1
ATOM 1604 C C . ARG A 1 217 ? -61.982 7.386 81.769 1.00 90.19 217 ARG A C 1
ATOM 1606 O O . ARG A 1 217 ? -62.944 7.560 82.511 1.00 90.19 217 ARG A O 1
ATOM 1613 N N . ALA A 1 218 ? -60.828 6.869 82.191 1.00 90.12 218 ALA A N 1
ATOM 1614 C CA . ALA A 1 218 ? -60.545 6.478 83.574 1.00 90.12 218 ALA A CA 1
ATOM 1615 C C . ALA A 1 218 ? -60.266 7.666 84.528 1.00 90.12 218 ALA A C 1
ATOM 1617 O O . ALA A 1 218 ? -60.116 7.462 85.735 1.00 90.12 218 ALA A O 1
ATOM 1618 N N . GLY A 1 219 ? -60.199 8.906 84.024 1.00 87.88 219 GLY A N 1
ATOM 1619 C CA . GLY A 1 219 ? -60.013 10.112 84.840 1.00 87.88 219 GLY A CA 1
ATOM 1620 C C . GLY A 1 219 ? -58.656 10.167 85.560 1.00 87.88 219 GLY A C 1
ATOM 1621 O O . GLY A 1 219 ? -57.619 9.859 84.977 1.00 87.88 219 GLY A O 1
ATOM 1622 N N . GLU A 1 220 ? -58.644 10.561 86.840 1.00 85.50 220 GLU A N 1
ATOM 1623 C CA . GLU A 1 220 ? -57.417 10.679 87.658 1.00 85.50 220 GLU A CA 1
ATOM 1624 C C . GLU A 1 220 ? -56.634 9.354 87.761 1.00 85.50 220 GLU A C 1
ATOM 1626 O O . GLU A 1 220 ? -55.403 9.364 87.744 1.00 85.50 220 GLU A O 1
ATOM 1631 N N . ALA A 1 221 ? -57.323 8.204 87.778 1.00 83.31 221 ALA A N 1
ATOM 1632 C CA . ALA A 1 221 ? -56.690 6.884 87.854 1.00 83.31 221 ALA A CA 1
ATOM 1633 C C . ALA A 1 221 ? -55.920 6.498 86.571 1.00 83.31 221 ALA A C 1
ATOM 1635 O O . ALA A 1 221 ? -55.029 5.652 86.615 1.00 83.31 221 ALA A O 1
ATOM 1636 N N . GLY A 1 222 ? -56.237 7.127 85.432 1.00 89.50 222 GLY A N 1
ATOM 1637 C CA . GLY A 1 222 ? -55.634 6.847 84.126 1.00 89.50 222 GLY A CA 1
ATOM 1638 C C . GLY A 1 222 ? -54.416 7.704 83.771 1.00 89.50 222 GLY A C 1
ATOM 1639 O O . GLY A 1 222 ? -53.794 7.461 82.737 1.00 89.50 222 GLY A O 1
ATOM 1640 N N . ARG A 1 223 ? -54.030 8.692 84.597 1.00 86.19 223 ARG A N 1
ATOM 1641 C CA . ARG A 1 223 ? -52.970 9.670 84.262 1.00 86.19 223 ARG A CA 1
ATOM 1642 C C . ARG A 1 223 ? -51.635 9.035 83.867 1.00 86.19 223 ARG A C 1
ATOM 1644 O O . ARG A 1 223 ? -51.045 9.443 82.871 1.00 86.19 223 ARG A O 1
ATOM 1651 N N . GLY A 1 224 ? -51.171 8.030 84.613 1.00 89.75 224 GLY A N 1
ATOM 1652 C CA . GLY A 1 224 ? -49.921 7.323 84.299 1.00 89.75 224 GLY A CA 1
ATOM 1653 C C . GLY A 1 224 ? -49.989 6.571 82.966 1.00 89.75 224 GLY A C 1
ATOM 1654 O O . GLY A 1 224 ? -49.059 6.637 82.166 1.00 89.75 224 GLY A O 1
ATOM 1655 N N . PHE A 1 225 ? -51.130 5.934 82.680 1.00 91.31 225 PHE A N 1
ATOM 1656 C CA . PHE A 1 225 ? -51.381 5.262 81.401 1.00 91.31 225 PHE A CA 1
ATOM 1657 C C . PHE A 1 225 ? -51.458 6.244 80.227 1.00 91.31 225 PHE A C 1
ATOM 1659 O O . PHE A 1 225 ? -50.958 5.934 79.148 1.00 91.31 225 PHE A O 1
ATOM 1666 N N . ALA A 1 226 ? -52.029 7.435 80.430 1.00 91.00 226 ALA A N 1
ATOM 1667 C CA . ALA A 1 226 ? -52.117 8.464 79.395 1.00 91.00 226 ALA A CA 1
ATOM 1668 C C . ALA A 1 226 ? -50.729 8.951 78.940 1.00 91.00 226 ALA A C 1
ATOM 1670 O O . ALA A 1 226 ? -50.512 9.138 77.743 1.00 91.00 226 ALA A O 1
ATOM 1671 N N . VAL A 1 227 ? -49.777 9.106 79.872 1.00 92.81 227 VAL A N 1
ATOM 1672 C CA . VAL A 1 227 ? -48.390 9.488 79.549 1.00 92.81 227 VAL A CA 1
ATOM 1673 C C . VAL A 1 227 ? -47.715 8.406 78.706 1.00 92.81 227 VAL A C 1
ATOM 1675 O O . VAL A 1 227 ? -47.184 8.708 77.640 1.00 92.81 227 VAL A O 1
ATOM 1678 N N . VAL A 1 228 ? -47.805 7.138 79.124 1.00 94.62 228 VAL A N 1
ATOM 1679 C CA . VAL A 1 228 ? -47.229 6.011 78.368 1.00 94.62 228 VAL A CA 1
ATOM 1680 C C . VAL A 1 228 ? -47.857 5.900 76.976 1.00 94.62 228 VAL A C 1
ATOM 1682 O O . VAL A 1 228 ? -47.144 5.730 75.990 1.00 94.62 228 VAL A O 1
ATOM 1685 N N . ALA A 1 229 ? -49.180 6.045 76.860 1.00 93.69 229 ALA A N 1
ATOM 1686 C CA . ALA A 1 229 ? -49.869 5.999 75.573 1.00 93.69 229 ALA A CA 1
ATOM 1687 C C . ALA A 1 229 ? -49.425 7.135 74.630 1.00 93.69 229 ALA A C 1
ATOM 1689 O O . ALA A 1 229 ? -49.231 6.901 73.434 1.00 93.69 229 ALA A O 1
ATOM 1690 N N . SER A 1 230 ? -49.201 8.343 75.159 1.00 92.62 230 SER A N 1
ATOM 1691 C CA . SER A 1 230 ? -48.656 9.466 74.388 1.00 92.62 230 SER A CA 1
ATOM 1692 C C . SER A 1 230 ? -47.231 9.188 73.900 1.00 92.62 230 SER A C 1
ATOM 1694 O O . SER A 1 230 ? -46.945 9.407 72.723 1.00 92.62 230 SER A O 1
ATOM 1696 N N . GLU A 1 231 ? -46.365 8.644 74.758 1.00 95.75 231 GLU A N 1
ATOM 1697 C CA . GLU A 1 231 ? -44.983 8.298 74.402 1.00 95.75 231 GLU A CA 1
ATOM 1698 C C . GLU A 1 231 ? -44.942 7.239 73.286 1.00 95.75 231 GLU A C 1
ATOM 1700 O O . GLU A 1 231 ? -44.259 7.402 72.274 1.00 95.75 231 GLU A O 1
ATOM 1705 N N . VAL A 1 232 ? -45.768 6.189 73.401 1.00 96.12 232 VAL A N 1
ATOM 1706 C CA . VAL A 1 232 ? -45.899 5.142 72.371 1.00 96.12 232 VAL A CA 1
ATOM 1707 C C . VAL A 1 232 ? -46.416 5.722 71.052 1.00 96.12 232 VAL A C 1
ATOM 1709 O O . VAL A 1 232 ? -45.935 5.354 69.980 1.00 96.12 232 VAL A O 1
ATOM 1712 N N . LYS A 1 233 ? -47.376 6.656 71.089 1.00 93.06 233 LYS A N 1
ATOM 1713 C CA . LYS A 1 233 ? -47.861 7.359 69.888 1.00 93.06 233 LYS A CA 1
ATOM 1714 C C . LYS A 1 233 ? -46.752 8.170 69.211 1.00 93.06 233 LYS A C 1
ATOM 1716 O O . LYS A 1 233 ? -46.698 8.217 67.978 1.00 93.06 233 LYS A O 1
ATOM 1721 N N . GLN A 1 234 ? -45.890 8.806 69.998 1.00 95.00 234 GLN A N 1
ATOM 1722 C CA . GLN A 1 234 ? -44.789 9.621 69.498 1.00 95.00 234 GLN A CA 1
ATOM 1723 C C . GLN A 1 234 ? -43.700 8.745 68.862 1.00 95.00 234 GLN A C 1
ATOM 1725 O O . GLN A 1 234 ? -43.321 8.999 67.718 1.00 95.00 234 GLN A O 1
ATOM 1730 N N . LEU A 1 235 ? -43.315 7.646 69.522 1.00 95.69 235 LEU A N 1
ATOM 1731 C CA . LEU A 1 235 ? -42.411 6.622 68.980 1.00 95.69 235 LEU A CA 1
ATOM 1732 C C . LEU A 1 235 ? -42.942 6.004 67.681 1.00 95.69 235 LEU A C 1
ATOM 1734 O O . LEU A 1 235 ? -42.202 5.862 66.708 1.00 95.69 235 LEU A O 1
ATOM 1738 N N . ALA A 1 236 ? -44.237 5.682 67.624 1.00 95.06 236 ALA A N 1
ATOM 1739 C CA . ALA A 1 236 ? -44.863 5.152 66.414 1.00 95.06 236 ALA A CA 1
ATOM 1740 C C . ALA A 1 236 ? -44.836 6.166 65.255 1.00 95.06 236 ALA A C 1
ATOM 1742 O O . ALA A 1 236 ? -44.627 5.786 64.106 1.00 95.06 236 ALA A O 1
ATOM 1743 N N . THR A 1 237 ? -45.002 7.459 65.550 1.00 94.06 237 THR 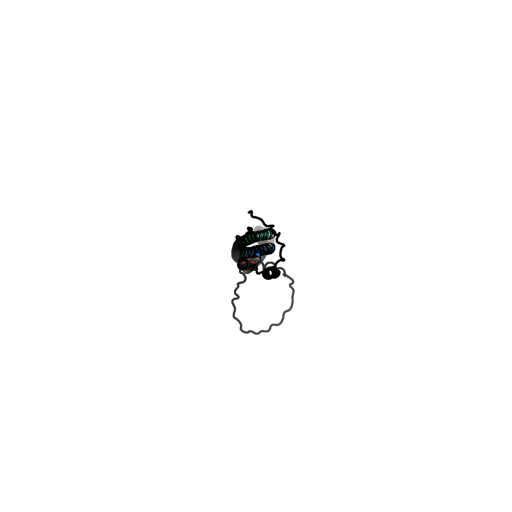A N 1
ATOM 1744 C CA . THR A 1 237 ? -44.905 8.527 64.540 1.00 94.06 237 THR A CA 1
ATOM 1745 C C . THR A 1 237 ? -43.470 8.680 64.037 1.00 94.06 237 THR A C 1
ATOM 1747 O O . THR A 1 237 ? -43.257 8.630 62.831 1.00 94.06 237 THR A O 1
ATOM 1750 N N . GLN A 1 238 ? -42.482 8.740 64.936 1.00 96.06 238 GLN A N 1
ATOM 1751 C CA . GLN A 1 238 ? -41.064 8.769 64.554 1.00 96.06 238 GLN A CA 1
ATOM 1752 C C . GLN A 1 238 ? -40.659 7.542 63.726 1.00 96.06 238 GLN A C 1
ATOM 1754 O O . GLN A 1 238 ? -39.907 7.668 62.765 1.00 96.06 238 GLN A O 1
ATOM 1759 N N . THR A 1 239 ? -41.187 6.361 64.058 1.00 95.50 239 THR A N 1
ATOM 1760 C CA . THR A 1 239 ? -40.936 5.128 63.295 1.00 95.50 239 THR A CA 1
ATOM 1761 C C . THR A 1 239 ? -41.520 5.213 61.883 1.00 95.50 239 THR A C 1
ATOM 1763 O O . THR A 1 239 ? -40.865 4.807 60.921 1.00 95.50 239 THR A O 1
ATOM 1766 N N . ALA A 1 240 ? -42.731 5.759 61.731 1.00 93.62 240 ALA A N 1
ATOM 1767 C CA . ALA A 1 240 ? -43.354 5.974 60.425 1.00 93.62 240 ALA A CA 1
ATOM 1768 C C . ALA A 1 240 ? -42.564 6.983 59.571 1.00 93.62 240 ALA A C 1
ATOM 1770 O O . ALA A 1 240 ? -42.329 6.740 58.388 1.00 93.62 240 ALA A O 1
ATOM 1771 N N . ASP A 1 241 ? -42.089 8.072 60.177 1.00 93.88 241 ASP A N 1
ATOM 1772 C CA . ASP A 1 241 ? -41.286 9.081 59.480 1.00 93.88 241 ASP A CA 1
ATOM 1773 C C . ASP A 1 241 ? -39.922 8.510 59.051 1.00 93.88 241 ASP A C 1
ATOM 1775 O O . ASP A 1 241 ? -39.510 8.665 57.899 1.00 93.88 241 ASP A O 1
ATOM 1779 N N . ALA A 1 242 ? -39.246 7.776 59.943 1.00 94.62 242 ALA A N 1
ATOM 1780 C CA . ALA A 1 242 ? -37.973 7.119 59.648 1.00 94.62 242 ALA A CA 1
ATOM 1781 C C . ALA A 1 242 ? -38.110 6.059 58.542 1.00 94.62 242 ALA A C 1
ATOM 1783 O O . ALA A 1 242 ? -37.294 6.010 57.622 1.00 94.62 242 ALA A O 1
ATOM 1784 N N . THR A 1 243 ? -39.166 5.239 58.575 1.00 94.56 243 THR A N 1
ATOM 1785 C CA . THR A 1 243 ? -39.436 4.271 57.496 1.00 94.56 243 THR A CA 1
ATOM 1786 C C . THR A 1 243 ? -39.757 4.950 56.168 1.00 94.56 243 THR A C 1
ATOM 1788 O O . THR A 1 243 ? -39.323 4.458 55.128 1.00 94.56 243 THR A O 1
ATOM 1791 N N . GLY A 1 244 ? -40.429 6.105 56.180 1.00 94.06 244 GLY A N 1
ATOM 1792 C CA . GLY A 1 244 ? -40.631 6.927 54.985 1.00 94.06 244 GLY A CA 1
ATOM 1793 C C . GLY A 1 244 ? -39.316 7.413 54.364 1.00 94.06 244 GLY A C 1
ATOM 1794 O O . GLY A 1 244 ? -39.138 7.326 53.149 1.00 94.06 244 GLY A O 1
ATOM 1795 N N . GLN A 1 245 ? -38.360 7.856 55.188 1.00 95.44 245 GLN A N 1
ATOM 1796 C CA . GLN A 1 245 ? -37.025 8.246 54.716 1.00 95.44 245 GLN A CA 1
ATOM 1797 C C . GLN A 1 245 ? -36.253 7.059 54.123 1.00 95.44 245 GLN A C 1
ATOM 1799 O O . GLN A 1 245 ? -35.661 7.188 53.051 1.00 95.44 245 GLN A O 1
ATOM 1804 N N . ILE A 1 246 ? -36.302 5.888 54.771 1.00 95.12 246 ILE A N 1
ATOM 1805 C CA . ILE A 1 246 ? -35.664 4.670 54.247 1.00 95.12 246 ILE A CA 1
ATOM 1806 C C . ILE A 1 246 ? -36.292 4.273 52.904 1.00 95.12 246 ILE A C 1
ATOM 1808 O O . ILE A 1 246 ? -35.558 3.985 51.962 1.00 95.12 246 ILE A O 1
ATOM 1812 N N . ALA A 1 247 ? -37.623 4.315 52.774 1.00 94.00 247 ALA A N 1
ATOM 1813 C CA . ALA A 1 247 ? -38.308 4.021 51.513 1.00 94.00 247 ALA A CA 1
ATOM 1814 C C . ALA A 1 247 ? -37.846 4.950 50.379 1.00 94.00 247 ALA A C 1
ATOM 1816 O O . ALA A 1 247 ? -37.585 4.492 49.268 1.00 94.00 247 ALA A O 1
ATOM 1817 N N . HIS A 1 248 ? -37.685 6.246 50.662 1.00 95.44 248 HIS A N 1
ATOM 1818 C CA . HIS A 1 248 ? -37.158 7.197 49.684 1.00 95.44 248 HIS A CA 1
ATOM 1819 C C . HIS A 1 248 ? -35.718 6.849 49.261 1.00 95.44 248 HIS A C 1
ATOM 1821 O O . HIS A 1 248 ? -35.387 6.882 48.072 1.00 95.44 248 HIS A O 1
ATOM 1827 N N . GLN A 1 249 ? -34.861 6.474 50.214 1.00 94.38 249 GLN A N 1
ATOM 1828 C CA . GLN A 1 249 ? -33.476 6.081 49.940 1.00 94.38 249 GLN A CA 1
ATOM 1829 C C . GLN A 1 249 ? -33.395 4.804 49.088 1.00 94.38 249 GLN A C 1
ATOM 1831 O O . GLN A 1 249 ? -32.614 4.745 48.139 1.00 94.38 249 GLN A O 1
ATOM 1836 N N . VAL A 1 250 ? -34.237 3.809 49.382 1.00 94.56 250 VAL A N 1
ATOM 1837 C CA . VAL A 1 250 ? -34.340 2.559 48.612 1.00 94.56 250 VAL A CA 1
ATOM 1838 C C . VAL A 1 250 ? -34.840 2.830 47.194 1.00 94.56 250 VAL A C 1
ATOM 1840 O O . VAL A 1 250 ? -34.252 2.330 46.238 1.00 94.56 250 VAL A O 1
ATOM 1843 N N . ALA A 1 251 ? -35.865 3.671 47.030 1.00 92.38 251 ALA A N 1
ATOM 1844 C CA . ALA A 1 251 ? -36.357 4.067 45.710 1.00 92.38 251 ALA A CA 1
ATOM 1845 C C . ALA A 1 251 ? -35.270 4.774 44.880 1.00 92.38 251 ALA A C 1
ATOM 1847 O O . ALA A 1 251 ? -35.128 4.520 43.683 1.00 92.38 251 ALA A O 1
ATOM 1848 N N . SER A 1 252 ? -34.461 5.615 45.529 1.00 94.19 252 SER A N 1
ATOM 1849 C CA . SER A 1 252 ? -33.339 6.309 44.890 1.00 94.19 252 SER A CA 1
ATOM 1850 C C . SER A 1 252 ? -32.248 5.324 44.451 1.00 94.19 252 SER A C 1
ATOM 1852 O O . SER A 1 252 ? -31.765 5.403 43.322 1.00 94.19 252 SER A O 1
ATOM 1854 N N . ALA A 1 253 ? -31.913 4.343 45.296 1.00 91.00 253 ALA A N 1
ATOM 1855 C CA . ALA A 1 253 ? -30.964 3.278 44.967 1.00 91.00 253 ALA A CA 1
ATOM 1856 C C . ALA A 1 253 ? -31.448 2.398 43.800 1.00 91.00 253 ALA A C 1
ATOM 1858 O O . ALA A 1 253 ? -30.671 2.097 42.897 1.00 91.00 253 ALA A O 1
ATOM 1859 N N . GLN A 1 254 ? -32.738 2.043 43.764 1.00 91.25 254 GLN A N 1
ATOM 1860 C CA . GLN A 1 254 ? -33.336 1.300 42.646 1.00 91.25 254 GLN A CA 1
ATOM 1861 C C . GLN A 1 254 ? -33.297 2.093 41.335 1.00 91.25 254 GLN A C 1
ATOM 1863 O O . GLN A 1 254 ? -33.036 1.521 40.278 1.00 91.25 254 GLN A O 1
ATOM 1868 N N . SER A 1 255 ? -33.542 3.406 41.386 1.00 93.81 255 SER A N 1
ATOM 1869 C CA . SER A 1 255 ? -33.442 4.264 40.201 1.00 93.81 255 SER A CA 1
ATOM 1870 C C . SER A 1 255 ? -32.014 4.297 39.656 1.00 93.81 255 SER A C 1
ATOM 1872 O O . SER A 1 255 ? -31.819 4.093 38.460 1.00 93.81 255 SER A O 1
ATOM 1874 N N . ALA A 1 256 ? -31.019 4.481 40.529 1.00 91.12 256 ALA A N 1
ATOM 1875 C CA . ALA A 1 256 ? -29.608 4.470 40.145 1.00 91.12 256 ALA A CA 1
ATOM 1876 C C . ALA A 1 256 ? -29.163 3.103 39.590 1.00 91.12 256 ALA A C 1
ATOM 1878 O O . ALA A 1 256 ? -28.387 3.042 38.640 1.00 91.12 256 ALA A O 1
ATOM 1879 N N . ALA A 1 257 ? -29.690 2.001 40.137 1.00 91.00 257 ALA A N 1
ATOM 1880 C CA . ALA A 1 257 ? -29.444 0.654 39.623 1.00 91.00 257 ALA A CA 1
ATOM 1881 C C . ALA A 1 257 ? -29.926 0.496 38.172 1.00 91.00 257 ALA A C 1
ATOM 1883 O O . ALA A 1 257 ? -29.187 -0.003 37.327 1.00 91.00 257 ALA A O 1
ATOM 1884 N N . ARG A 1 258 ? -31.151 0.954 37.872 1.00 91.25 258 ARG A N 1
ATOM 1885 C CA . ARG A 1 258 ? -31.733 0.885 36.520 1.00 91.25 258 ARG A CA 1
ATOM 1886 C C . ARG A 1 258 ? -30.930 1.698 35.512 1.00 91.25 258 ARG A C 1
ATOM 1888 O O . ARG A 1 258 ? -30.604 1.182 34.450 1.00 91.25 258 ARG A O 1
ATOM 1895 N N . GLU A 1 259 ? -30.549 2.920 35.878 1.00 92.94 259 GLU A N 1
ATOM 1896 C CA . GLU A 1 259 ? -29.672 3.753 35.048 1.00 92.94 259 GLU A CA 1
ATOM 1897 C C . GLU A 1 259 ? -28.314 3.069 34.804 1.00 92.94 259 GLU A C 1
ATOM 1899 O O . GLU A 1 259 ? -27.802 3.064 33.685 1.00 92.94 259 GLU A O 1
ATOM 1904 N N . GLY A 1 260 ? -27.765 2.400 35.824 1.00 90.38 260 GLY A N 1
ATOM 1905 C CA . GLY A 1 260 ? -26.557 1.586 35.695 1.00 90.38 260 GLY A CA 1
ATOM 1906 C C . GLY A 1 260 ? -26.693 0.445 34.680 1.00 90.38 260 GLY A C 1
ATOM 1907 O O . GLY A 1 260 ? -25.781 0.235 33.880 1.00 90.38 260 GLY A O 1
ATOM 1908 N N . ILE A 1 261 ? -27.828 -0.264 34.663 1.00 91.62 261 ILE A N 1
ATOM 1909 C CA . ILE A 1 261 ? -28.096 -1.329 33.681 1.00 91.62 261 ILE A CA 1
ATOM 1910 C C . ILE A 1 261 ? -28.116 -0.761 32.258 1.00 91.62 261 ILE A C 1
ATOM 1912 O O . ILE A 1 261 ? -27.459 -1.322 31.382 1.00 91.62 261 ILE A O 1
ATOM 1916 N N . ASP A 1 262 ? -28.798 0.362 32.026 1.00 91.50 262 ASP A N 1
ATOM 1917 C CA . ASP A 1 262 ? -28.882 0.986 30.697 1.00 91.50 262 ASP A CA 1
ATOM 1918 C C . ASP A 1 262 ? -27.493 1.383 30.157 1.00 91.50 262 ASP A C 1
ATOM 1920 O O . ASP A 1 262 ? -27.176 1.194 28.971 1.00 91.50 262 ASP A O 1
ATOM 1924 N N . VAL A 1 263 ? -26.621 1.885 31.039 1.00 91.50 263 VAL A N 1
ATOM 1925 C CA . VAL A 1 263 ? -25.220 2.193 30.714 1.00 91.50 263 VAL A CA 1
ATOM 1926 C C . VAL A 1 263 ? -24.444 0.919 30.375 1.00 91.50 263 VAL A C 1
ATOM 1928 O O . VAL A 1 263 ? -23.763 0.879 29.347 1.00 91.50 263 VAL A O 1
ATOM 1931 N N . ILE A 1 264 ? -24.572 -0.139 31.181 1.00 90.94 264 ILE A N 1
ATOM 1932 C CA . ILE A 1 264 ? -23.906 -1.430 30.944 1.00 90.94 264 ILE A CA 1
ATOM 1933 C C . ILE A 1 264 ? -24.349 -2.044 29.608 1.00 90.94 264 ILE A C 1
ATOM 1935 O O . ILE A 1 264 ? -23.514 -2.537 28.848 1.00 90.94 264 ILE A O 1
ATOM 1939 N N . GLU A 1 265 ? -25.637 -1.980 29.264 1.00 90.50 265 GLU A N 1
ATOM 1940 C CA . GLU A 1 265 ? -26.137 -2.487 27.980 1.00 90.50 265 GLU A CA 1
ATOM 1941 C C . GLU A 1 265 ? -25.600 -1.693 26.787 1.00 90.50 265 GLU A C 1
ATOM 1943 O O . GLU A 1 265 ? -25.277 -2.269 25.741 1.00 90.50 265 GLU A O 1
ATOM 1948 N N . THR A 1 266 ? -25.456 -0.377 26.947 1.00 90.81 266 THR A N 1
ATOM 1949 C CA . THR A 1 266 ? -24.843 0.486 25.934 1.00 90.81 266 THR A CA 1
ATOM 1950 C C . THR A 1 266 ? -23.366 0.148 25.745 1.00 90.81 266 THR A C 1
ATOM 1952 O O . THR A 1 266 ? -22.929 -0.029 24.607 1.00 90.81 266 THR A O 1
ATOM 1955 N N . ILE A 1 267 ? -22.614 -0.040 26.835 1.00 88.25 267 ILE A N 1
ATOM 1956 C CA . ILE A 1 267 ? -21.218 -0.500 26.795 1.00 88.25 267 ILE A CA 1
ATOM 1957 C C . ILE A 1 267 ? -21.126 -1.855 26.083 1.00 88.25 267 ILE A C 1
ATOM 1959 O O . ILE A 1 267 ? -20.343 -2.007 25.148 1.00 88.25 267 ILE A O 1
ATOM 1963 N N . GLY A 1 268 ? -21.974 -2.819 26.446 1.00 89.12 268 GLY A N 1
ATOM 1964 C CA . GLY A 1 268 ? -21.991 -4.145 25.824 1.00 89.12 268 GLY A CA 1
ATOM 1965 C C . GLY A 1 268 ? -22.330 -4.129 24.327 1.00 89.12 268 GLY A C 1
ATOM 1966 O O . GLY A 1 268 ? -21.935 -5.038 23.593 1.00 89.12 268 GLY A O 1
ATOM 1967 N N . ARG A 1 269 ? -23.054 -3.117 23.835 1.00 90.19 269 ARG A N 1
ATOM 1968 C CA . ARG A 1 269 ? -23.269 -2.908 22.393 1.00 90.19 269 ARG A CA 1
ATOM 1969 C C . ARG A 1 269 ? -22.000 -2.384 21.721 1.00 90.19 269 ARG A C 1
ATOM 1971 O O . ARG A 1 269 ? -21.512 -3.026 20.799 1.00 90.19 269 ARG A O 1
ATOM 1978 N N . THR A 1 270 ? -21.422 -1.306 22.247 1.00 87.62 270 THR A N 1
ATOM 1979 C CA . THR A 1 270 ? -20.189 -0.700 21.718 1.00 87.62 270 THR A CA 1
ATOM 1980 C C . THR A 1 270 ? -19.033 -1.701 21.670 1.00 87.62 270 THR A C 1
ATOM 1982 O O . THR A 1 270 ? -18.308 -1.769 20.683 1.00 87.62 270 THR A O 1
ATOM 1985 N N . VAL A 1 271 ? -18.879 -2.532 22.702 1.00 88.56 271 VAL A N 1
ATOM 1986 C CA . VAL A 1 271 ? -17.820 -3.548 22.754 1.00 88.56 271 VAL A CA 1
ATOM 1987 C C . VAL A 1 271 ? -18.035 -4.657 21.713 1.00 88.56 271 VAL A C 1
ATOM 1989 O O . VAL A 1 271 ? -17.070 -5.124 21.109 1.00 88.56 271 VAL A O 1
ATOM 1992 N N . ARG A 1 272 ? -19.284 -5.058 21.436 1.00 87.12 272 ARG A N 1
ATOM 1993 C CA . ARG A 1 272 ? -19.586 -6.009 20.346 1.00 87.12 272 ARG A CA 1
ATOM 1994 C C . ARG A 1 272 ? -19.282 -5.427 18.968 1.00 87.12 272 ARG A C 1
ATOM 1996 O O . ARG A 1 272 ? -18.776 -6.145 18.103 1.00 87.12 272 ARG A O 1
ATOM 2003 N N . ASP A 1 273 ? -19.536 -4.136 18.776 1.00 88.19 273 ASP A N 1
ATOM 2004 C CA . ASP A 1 273 ? -19.154 -3.440 17.547 1.00 88.19 273 ASP A CA 1
ATOM 2005 C C . ASP A 1 273 ? -17.620 -3.419 17.396 1.00 88.19 273 ASP A C 1
ATOM 2007 O O . ASP A 1 273 ? -17.102 -3.687 16.310 1.00 88.19 273 ASP A O 1
ATOM 2011 N N . MET A 1 274 ? -16.878 -3.210 18.493 1.00 85.69 274 MET A N 1
ATOM 2012 C CA . MET A 1 274 ? -15.410 -3.289 18.506 1.00 85.69 274 MET A CA 1
ATOM 2013 C C . MET A 1 274 ? -14.882 -4.694 18.172 1.00 85.69 274 MET A C 1
ATOM 2015 O O . MET A 1 274 ? -13.964 -4.796 17.361 1.00 85.69 274 MET A O 1
ATOM 2019 N N . ASP A 1 275 ? -15.457 -5.770 18.727 1.00 86.19 275 ASP A N 1
ATOM 2020 C CA . ASP A 1 275 ? -15.080 -7.156 18.375 1.00 86.19 275 ASP A CA 1
ATOM 2021 C C . ASP A 1 275 ? -15.325 -7.440 16.885 1.00 86.19 275 ASP A C 1
ATOM 2023 O O . ASP A 1 275 ? -14.471 -8.004 16.198 1.00 86.19 275 ASP A O 1
ATOM 2027 N N . THR A 1 276 ? -16.457 -6.974 16.353 1.00 86.81 276 THR A N 1
ATOM 2028 C CA . THR A 1 276 ? -16.796 -7.130 14.932 1.00 86.81 276 THR A CA 1
ATOM 2029 C C . THR A 1 276 ? -15.788 -6.407 14.035 1.00 86.81 276 THR A C 1
ATOM 2031 O O . THR A 1 276 ? -15.304 -6.981 13.057 1.00 86.81 276 THR A O 1
ATOM 2034 N N . LEU A 1 277 ? -15.424 -5.167 14.380 1.00 85.12 277 LEU A N 1
ATOM 2035 C CA . LEU A 1 277 ? -14.413 -4.392 13.657 1.00 85.12 277 LEU A CA 1
ATOM 2036 C C . LEU A 1 277 ? -13.027 -5.040 13.743 1.00 85.12 277 LEU A C 1
ATOM 2038 O O . LEU A 1 277 ? -12.345 -5.153 12.726 1.00 85.12 277 LEU A O 1
ATOM 2042 N N . ALA A 1 278 ? -12.625 -5.513 14.923 1.00 84.94 278 ALA A N 1
ATOM 2043 C CA . ALA A 1 278 ? -11.353 -6.200 15.124 1.00 84.94 278 ALA A CA 1
ATOM 2044 C C . ALA A 1 278 ? -11.248 -7.459 14.247 1.00 84.94 278 ALA A C 1
ATOM 2046 O O . ALA A 1 278 ? -10.257 -7.650 13.542 1.00 84.94 278 ALA A O 1
ATOM 2047 N N . ARG A 1 279 ? -12.305 -8.280 14.204 1.00 83.81 279 ARG A N 1
ATOM 2048 C CA . ARG A 1 279 ? -12.379 -9.461 13.327 1.00 83.81 279 ARG A CA 1
ATOM 2049 C C . ARG A 1 279 ? -12.345 -9.098 11.848 1.00 83.81 279 ARG A C 1
ATOM 2051 O O . ARG A 1 279 ? -11.704 -9.801 11.073 1.00 83.81 279 ARG A O 1
ATOM 2058 N N . ALA A 1 280 ? -13.014 -8.015 11.452 1.00 83.38 280 ALA A N 1
ATOM 2059 C CA . ALA A 1 280 ? -12.986 -7.537 10.074 1.00 83.38 280 ALA A CA 1
ATOM 2060 C C . ALA A 1 280 ? -11.572 -7.101 9.655 1.00 83.38 280 ALA A C 1
ATOM 2062 O O . ALA A 1 280 ? -11.139 -7.447 8.557 1.00 83.38 280 ALA A O 1
ATOM 2063 N N . ILE A 1 281 ? -10.836 -6.411 10.535 1.00 79.81 281 ILE A N 1
ATOM 2064 C CA . ILE A 1 281 ? -9.432 -6.041 10.304 1.00 79.81 281 ILE A CA 1
ATOM 2065 C C . ILE A 1 281 ? -8.568 -7.300 10.183 1.00 79.81 281 ILE A C 1
ATOM 2067 O O . ILE A 1 281 ? -7.865 -7.449 9.187 1.00 79.81 281 ILE A O 1
ATOM 2071 N N . ALA A 1 282 ? -8.668 -8.234 11.134 1.00 77.81 282 ALA A N 1
ATOM 2072 C CA . ALA A 1 282 ? -7.896 -9.479 11.113 1.00 77.81 282 ALA A CA 1
ATOM 2073 C C . ALA A 1 282 ? -8.154 -10.297 9.835 1.00 77.81 282 ALA A C 1
ATOM 2075 O O . ALA A 1 282 ? -7.218 -10.707 9.156 1.00 77.81 282 ALA A O 1
ATOM 2076 N N . ALA A 1 283 ? -9.419 -10.457 9.434 1.00 77.38 283 ALA A N 1
ATOM 2077 C CA . ALA A 1 283 ? -9.782 -11.159 8.203 1.00 77.38 283 ALA A CA 1
ATOM 2078 C C . ALA A 1 283 ? -9.267 -10.455 6.938 1.00 77.38 283 ALA A C 1
ATOM 2080 O O . ALA A 1 283 ? -8.916 -11.113 5.952 1.00 77.38 283 ALA A O 1
ATOM 2081 N N . ALA A 1 284 ? -9.237 -9.121 6.947 1.00 74.81 284 ALA A N 1
ATOM 2082 C CA . ALA A 1 284 ? -8.736 -8.341 5.828 1.00 74.81 284 ALA A CA 1
ATOM 2083 C C . ALA A 1 284 ? -7.202 -8.410 5.712 1.00 74.81 284 ALA A C 1
ATOM 2085 O O . ALA A 1 284 ? -6.693 -8.339 4.595 1.00 74.81 284 ALA A O 1
ATOM 2086 N N . VAL A 1 285 ? -6.498 -8.600 6.832 1.00 70.88 285 VAL A N 1
ATOM 2087 C CA . VAL A 1 285 ? -5.035 -8.701 6.925 1.00 70.88 285 VAL A CA 1
ATOM 2088 C C . VAL A 1 285 ? -4.517 -10.122 6.656 1.00 70.88 285 VAL A C 1
ATOM 2090 O O . VAL A 1 285 ? -3.645 -10.292 5.809 1.00 70.88 285 VAL A O 1
ATOM 2093 N N . ASP A 1 286 ? -5.084 -11.153 7.289 1.00 65.06 286 ASP A N 1
ATOM 2094 C CA . ASP A 1 286 ? -4.624 -12.553 7.166 1.00 65.06 286 ASP A CA 1
ATOM 2095 C C . ASP A 1 286 ? -5.047 -13.220 5.843 1.00 65.06 286 ASP A C 1
ATOM 2097 O O . ASP A 1 286 ? -4.774 -14.395 5.588 1.00 65.06 286 ASP A O 1
ATOM 2101 N N . GLY A 1 287 ? -5.744 -12.479 4.976 1.00 54.88 287 GLY A N 1
ATOM 2102 C CA . GLY A 1 287 ? -6.043 -12.920 3.623 1.00 54.88 287 GLY A CA 1
ATOM 2103 C C . GLY A 1 287 ? -6.826 -14.228 3.578 1.00 54.88 287 GLY A C 1
ATOM 2104 O O . GLY A 1 287 ? -6.467 -15.099 2.799 1.00 54.88 287 GLY A O 1
ATOM 2105 N N . GLY A 1 288 ? -7.878 -14.381 4.390 1.00 43.91 288 GLY A N 1
ATOM 2106 C CA . GLY A 1 288 ? -8.872 -15.448 4.231 1.00 43.91 288 GLY A CA 1
ATOM 2107 C C . GLY A 1 288 ? -8.310 -16.852 3.974 1.00 43.91 288 GLY A C 1
ATOM 2108 O O . GLY A 1 288 ? -8.933 -17.615 3.247 1.00 43.91 288 GLY A O 1
ATOM 2109 N N . SER A 1 289 ? -7.171 -17.221 4.565 1.00 39.56 289 SER A N 1
ATOM 2110 C CA . SER A 1 289 ? -6.726 -18.621 4.626 1.00 39.56 289 SER A CA 1
ATOM 2111 C C . SER A 1 289 ? -7.349 -19.309 5.840 1.00 39.56 289 SER A C 1
ATOM 2113 O O . SER A 1 289 ? -6.721 -20.093 6.544 1.00 39.56 289 SER A O 1
ATOM 2115 N N . GLY A 1 290 ? -8.627 -19.015 6.088 1.00 38.75 290 GLY A N 1
ATOM 2116 C CA . GLY A 1 290 ? -9.492 -19.906 6.835 1.00 38.75 290 GLY A CA 1
ATOM 2117 C C . GLY A 1 290 ? -9.734 -21.110 5.947 1.00 38.75 290 GLY A C 1
ATOM 2118 O O . GLY A 1 290 ? -10.700 -21.140 5.194 1.00 38.75 290 GLY A O 1
ATOM 2119 N N . SER A 1 291 ? -8.799 -22.057 6.005 1.00 37.56 291 SER A N 1
ATOM 2120 C CA . SER A 1 291 ? -9.001 -23.450 5.645 1.00 37.56 291 SER A CA 1
ATOM 2121 C C . SER A 1 291 ? -10.417 -23.848 6.054 1.00 37.56 291 SER A C 1
ATOM 2123 O O . SER A 1 291 ? -10.717 -24.033 7.236 1.00 37.56 291 SER A O 1
ATOM 2125 N N . GLY A 1 292 ? -11.309 -23.909 5.065 1.00 35.62 292 GLY A N 1
ATOM 2126 C CA . GLY A 1 292 ? -12.546 -24.650 5.166 1.00 35.62 292 GLY A CA 1
ATOM 2127 C C . GLY A 1 292 ? -12.136 -26.096 5.343 1.00 35.62 292 GLY A C 1
ATOM 2128 O O . GLY A 1 292 ? -11.956 -26.811 4.361 1.00 35.62 292 GLY A O 1
ATOM 2129 N N . GLY A 1 293 ? -11.925 -26.490 6.600 1.00 33.59 293 GLY A N 1
ATOM 2130 C CA . GLY A 1 293 ? -11.833 -27.878 6.996 1.00 33.59 293 GLY A CA 1
ATOM 2131 C C . GLY A 1 293 ? -13.070 -28.557 6.443 1.00 33.59 293 GLY A C 1
ATOM 2132 O O . GLY A 1 293 ? -14.183 -28.334 6.913 1.00 33.59 293 GLY A O 1
ATOM 2133 N N . THR A 1 294 ? -12.852 -29.307 5.374 1.00 37.06 294 THR A N 1
ATOM 2134 C CA . THR A 1 294 ? -13.802 -30.170 4.700 1.00 37.06 294 THR A CA 1
ATOM 2135 C C . THR A 1 294 ? -14.430 -31.091 5.735 1.00 37.06 294 THR A C 1
ATOM 2137 O O . THR A 1 294 ? -13.900 -32.155 6.051 1.00 37.06 294 THR A O 1
ATOM 2140 N N . GLY A 1 295 ? -15.575 -30.670 6.269 1.00 33.47 295 GLY A N 1
ATOM 2141 C CA . GLY A 1 295 ? -16.569 -31.554 6.844 1.00 33.47 295 GLY A CA 1
ATOM 2142 C C . GLY A 1 295 ? -17.130 -32.400 5.711 1.00 33.47 295 GLY A C 1
ATOM 2143 O O . GLY A 1 295 ? -18.143 -32.060 5.109 1.00 33.47 295 GLY A O 1
ATOM 2144 N N . GLN A 1 296 ? -16.413 -33.475 5.391 1.00 36.62 296 GLN A N 1
ATOM 2145 C CA . GLN A 1 296 ? -16.915 -34.609 4.632 1.00 36.62 296 GLN A CA 1
ATOM 2146 C C . GLN A 1 296 ? -18.118 -35.169 5.403 1.00 36.62 296 GLN A C 1
ATOM 2148 O O . GLN A 1 296 ? -17.970 -35.928 6.356 1.00 36.62 296 GLN A O 1
ATOM 2153 N N . GLY A 1 297 ? -19.309 -34.731 5.017 1.00 33.56 297 GLY A N 1
ATOM 2154 C CA . GLY A 1 297 ? -20.585 -35.144 5.587 1.00 33.56 297 GLY A CA 1
ATOM 2155 C C . GLY A 1 297 ? -21.649 -35.143 4.504 1.00 33.56 297 GLY A C 1
ATOM 2156 O O . GLY A 1 297 ? -22.669 -34.479 4.643 1.00 33.56 297 GLY A O 1
ATOM 2157 N N . ASP A 1 298 ? -21.368 -35.835 3.400 1.00 32.84 298 ASP A N 1
ATOM 2158 C CA . ASP A 1 298 ? -22.358 -36.131 2.372 1.00 32.84 298 ASP A CA 1
ATOM 2159 C C . ASP A 1 298 ? -23.043 -37.456 2.734 1.00 32.84 298 ASP A C 1
ATOM 2161 O O . ASP A 1 298 ? -22.374 -38.478 2.914 1.00 32.84 298 ASP A O 1
ATOM 2165 N N . GLY A 1 299 ? -24.364 -37.425 2.932 1.00 30.45 299 GLY A N 1
ATOM 2166 C CA . GLY A 1 299 ? -25.102 -38.578 3.453 1.00 30.45 299 GLY A CA 1
ATOM 2167 C C . GLY A 1 299 ? -26.565 -38.338 3.837 1.00 30.45 299 GLY A C 1
ATOM 2168 O O . GLY A 1 299 ? -26.961 -38.714 4.929 1.00 30.45 299 GLY A O 1
ATOM 2169 N N . ILE A 1 300 ? -27.348 -37.746 2.927 1.00 38.44 300 ILE A N 1
ATOM 2170 C CA . ILE A 1 300 ? -28.776 -38.038 2.666 1.00 38.44 300 ILE A CA 1
ATOM 2171 C C . ILE A 1 300 ? -29.760 -37.921 3.856 1.00 38.44 300 ILE A C 1
ATOM 2173 O O . ILE A 1 300 ? -29.930 -38.834 4.659 1.00 38.44 300 ILE A O 1
ATOM 2177 N N . GLY A 1 301 ? -30.553 -36.843 3.852 1.00 32.97 301 GLY A N 1
ATOM 2178 C CA . GLY A 1 301 ? -31.734 -36.676 4.704 1.00 32.97 301 GLY A CA 1
ATOM 2179 C C . GLY A 1 301 ? -32.757 -35.734 4.071 1.00 32.97 301 GLY A C 1
ATOM 2180 O O . GLY A 1 301 ? -32.753 -34.533 4.309 1.00 32.97 301 GLY A O 1
ATOM 2181 N N . GLN A 1 302 ? -33.604 -36.300 3.220 1.00 38.38 302 GLN A N 1
ATOM 2182 C CA . GLN A 1 302 ? -34.726 -35.674 2.524 1.00 38.38 302 GLN A CA 1
ATOM 2183 C C . GLN A 1 302 ? -35.815 -35.215 3.513 1.00 38.38 302 GLN A C 1
ATOM 2185 O O . GLN A 1 302 ? -36.211 -35.987 4.382 1.00 38.38 302 GLN A O 1
ATOM 2190 N N . GLY A 1 303 ? -36.331 -33.988 3.374 1.00 31.17 303 GLY A N 1
ATOM 2191 C CA . GLY A 1 303 ? -37.397 -33.487 4.248 1.00 31.17 303 GLY A CA 1
ATOM 2192 C C . GLY A 1 303 ? -37.953 -32.123 3.842 1.00 31.17 303 GLY A C 1
ATOM 2193 O O . GLY A 1 303 ? -37.368 -31.088 4.128 1.00 31.17 303 GLY A O 1
ATOM 2194 N N . ASP A 1 304 ? -39.096 -32.175 3.171 1.00 35.44 304 ASP A N 1
ATOM 2195 C CA . ASP A 1 304 ? -39.972 -31.098 2.704 1.00 35.44 304 ASP A CA 1
ATOM 2196 C C . ASP A 1 304 ? -40.367 -30.068 3.790 1.00 35.44 304 ASP A C 1
ATOM 2198 O O . ASP A 1 304 ? -40.572 -30.428 4.949 1.00 35.44 304 ASP A O 1
ATOM 2202 N N . GLY A 1 305 ? -40.554 -28.791 3.419 1.00 31.31 305 GLY A N 1
ATOM 2203 C CA . GLY A 1 305 ? -40.818 -27.722 4.401 1.00 31.31 305 GLY A CA 1
ATOM 2204 C C . GLY A 1 305 ? -41.210 -26.349 3.844 1.00 31.31 305 GLY A C 1
ATOM 2205 O O . GLY A 1 305 ? -40.544 -25.346 4.067 1.00 31.31 305 GLY A O 1
ATOM 2206 N N . VAL A 1 306 ? -42.318 -26.320 3.114 1.00 37.44 306 VAL A N 1
ATOM 2207 C CA . VAL A 1 306 ? -43.066 -25.174 2.568 1.00 37.44 306 VAL A CA 1
ATOM 2208 C C . VAL A 1 306 ? -43.220 -23.941 3.505 1.00 37.44 306 VAL A C 1
ATOM 2210 O O . VAL A 1 306 ? -43.677 -24.054 4.635 1.00 37.44 306 VAL A O 1
ATOM 2213 N N . ARG A 1 307 ? -43.028 -22.741 2.913 1.00 39.69 307 ARG A N 1
ATOM 2214 C CA . ARG A 1 307 ? -43.555 -21.386 3.257 1.00 39.69 307 ARG A CA 1
ATOM 2215 C C . ARG A 1 307 ? -43.183 -20.749 4.610 1.00 39.69 307 ARG A C 1
ATOM 2217 O O . ARG A 1 307 ? -43.781 -21.060 5.631 1.00 39.69 307 ARG A O 1
ATOM 2224 N N . ARG A 1 308 ? -42.561 -19.562 4.521 1.00 32.38 308 ARG A N 1
ATOM 2225 C CA . ARG A 1 308 ? -43.225 -18.296 4.909 1.00 32.38 308 ARG A CA 1
ATOM 2226 C C . ARG A 1 308 ? -42.644 -17.084 4.178 1.00 32.38 308 ARG A C 1
ATOM 2228 O O . ARG A 1 308 ? -41.481 -17.030 3.808 1.00 32.38 308 ARG A O 1
ATOM 2235 N N . ARG A 1 309 ? -43.556 -16.162 3.892 1.00 37.34 309 ARG A N 1
ATOM 2236 C CA . ARG A 1 309 ? -43.497 -15.049 2.945 1.00 37.34 309 ARG A CA 1
ATOM 2237 C C . ARG A 1 309 ? -43.299 -13.748 3.734 1.00 37.34 309 ARG A C 1
ATOM 2239 O O . ARG A 1 309 ? -43.988 -13.582 4.730 1.00 37.34 309 ARG A O 1
ATOM 2246 N N . ARG A 1 310 ? -42.498 -12.832 3.171 1.00 35.81 310 ARG A N 1
ATOM 2247 C CA . ARG A 1 310 ? -42.543 -11.352 3.273 1.00 35.81 310 ARG A CA 1
ATOM 2248 C C . ARG A 1 310 ? -42.491 -10.677 4.654 1.00 35.81 310 ARG A C 1
ATOM 2250 O O . ARG A 1 310 ? -43.412 -10.805 5.447 1.00 35.81 310 ARG A O 1
ATOM 2257 N N . GLY A 1 311 ? -41.566 -9.721 4.767 1.00 26.69 311 GLY A N 1
ATOM 2258 C CA . GLY A 1 311 ? -41.779 -8.511 5.561 1.00 26.69 311 GLY A CA 1
ATOM 2259 C C . GLY A 1 311 ? -40.509 -7.701 5.814 1.00 26.69 311 GLY A C 1
ATOM 2260 O O . GLY A 1 311 ? -39.735 -8.093 6.666 1.00 26.69 311 GLY A O 1
ATOM 2261 N N . ALA A 1 312 ? -40.379 -6.581 5.094 1.00 32.88 312 ALA A N 1
AT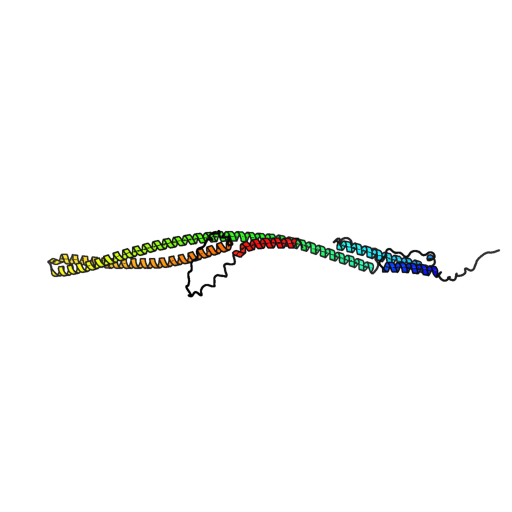OM 2262 C CA . ALA A 1 312 ? -39.739 -5.319 5.490 1.00 32.88 312 ALA A CA 1
ATOM 2263 C C . ALA A 1 312 ? -38.287 -5.321 6.018 1.00 32.88 312 ALA A C 1
ATOM 2265 O O . ALA A 1 312 ? -37.976 -5.858 7.073 1.00 32.88 312 ALA A O 1
ATOM 2266 N N . GLY A 1 313 ? -37.428 -4.577 5.317 1.00 30.77 313 GLY A N 1
ATOM 2267 C CA . GLY A 1 313 ? -36.087 -4.240 5.783 1.00 30.77 313 GLY A CA 1
ATOM 2268 C C . GLY A 1 313 ? -35.252 -3.558 4.707 1.00 30.77 313 GLY A C 1
ATOM 2269 O O . GLY A 1 313 ? -34.184 -4.049 4.364 1.00 30.77 313 GLY A O 1
ATOM 2270 N N . GLU A 1 314 ? -35.739 -2.448 4.146 1.00 36.59 314 GLU A N 1
ATOM 2271 C CA . GLU A 1 314 ? -34.840 -1.453 3.556 1.00 36.59 314 GLU A CA 1
ATOM 2272 C C . GLU A 1 314 ? -34.003 -0.878 4.704 1.00 36.59 314 GLU A C 1
ATOM 2274 O O . GLU A 1 314 ? -34.475 -0.079 5.509 1.00 36.59 314 GLU A O 1
ATOM 2279 N N . GLY A 1 315 ? -32.775 -1.362 4.836 1.00 32.47 315 GLY A N 1
ATOM 2280 C CA . GLY A 1 315 ? -31.836 -0.906 5.845 1.00 32.47 315 GLY A CA 1
ATOM 2281 C C . GLY A 1 315 ? -30.480 -1.556 5.624 1.00 32.47 315 GLY A C 1
ATOM 2282 O O . GLY A 1 315 ? -30.371 -2.774 5.652 1.00 32.47 315 GLY A O 1
ATOM 2283 N N . HIS A 1 316 ? -29.457 -0.720 5.440 1.00 35.56 316 HIS A N 1
ATOM 2284 C CA . HIS A 1 316 ? -28.030 -1.071 5.418 1.00 35.56 316 HIS A CA 1
ATOM 2285 C C . HIS A 1 316 ? -27.428 -1.652 4.125 1.00 35.56 316 HIS A C 1
ATOM 2287 O O . HIS A 1 316 ? -26.575 -2.533 4.159 1.00 35.56 316 HIS A O 1
ATOM 2293 N N . ALA A 1 317 ? -27.710 -1.017 2.985 1.00 32.16 317 ALA A N 1
ATOM 2294 C CA . ALA A 1 317 ? -26.745 -0.954 1.881 1.00 32.16 317 ALA A CA 1
ATOM 2295 C C . ALA A 1 317 ? -25.766 0.222 2.106 1.00 32.16 317 ALA A C 1
ATOM 2297 O O . ALA A 1 317 ? -25.821 1.233 1.414 1.00 32.16 317 ALA A O 1
ATOM 2298 N N . ALA A 1 318 ? -24.922 0.133 3.139 1.00 35.97 318 ALA A N 1
ATOM 2299 C CA . ALA A 1 318 ? -23.881 1.134 3.429 1.00 35.97 318 ALA A CA 1
ATOM 2300 C C . ALA A 1 318 ? -22.618 0.521 4.075 1.00 35.97 318 ALA A C 1
ATOM 2302 O O . ALA A 1 318 ? -21.916 1.190 4.828 1.00 35.97 318 ALA A O 1
ATOM 2303 N N . GLY A 1 319 ? -22.338 -0.761 3.811 1.00 32.16 319 GLY A N 1
ATOM 2304 C CA . GLY A 1 319 ? -21.175 -1.474 4.365 1.00 32.16 319 GLY A CA 1
ATOM 2305 C C . GLY A 1 319 ? -20.074 -1.825 3.358 1.00 32.16 319 GLY A C 1
ATOM 2306 O O . GLY A 1 319 ? -18.980 -2.200 3.766 1.00 32.16 319 GLY A O 1
ATOM 2307 N N . ASP A 1 320 ? -20.317 -1.683 2.053 1.00 35.22 320 ASP A N 1
ATOM 2308 C CA . ASP A 1 320 ? -19.495 -2.356 1.030 1.00 35.22 320 ASP A CA 1
ATOM 2309 C C . ASP A 1 320 ? -18.265 -1.555 0.548 1.00 35.22 320 ASP A C 1
ATOM 2311 O O . ASP A 1 320 ? -17.560 -1.955 -0.372 1.00 35.22 320 ASP A O 1
ATOM 2315 N N . GLY A 1 321 ? -17.977 -0.407 1.171 1.00 33.22 321 GLY A N 1
ATOM 2316 C CA . GLY A 1 321 ? -16.939 0.524 0.703 1.00 33.22 321 GLY A CA 1
ATOM 2317 C C . GLY A 1 321 ? -15.605 0.503 1.454 1.00 33.22 321 GLY A C 1
ATOM 2318 O O . GLY A 1 321 ? -14.692 1.206 1.045 1.00 33.22 321 GLY A O 1
ATOM 2319 N N . ARG A 1 322 ? -15.474 -0.234 2.568 1.00 37.84 322 ARG A N 1
ATOM 2320 C CA . ARG A 1 322 ? -14.269 -0.173 3.436 1.00 37.84 322 ARG A CA 1
ATOM 2321 C C . ARG A 1 322 ? -13.606 -1.523 3.723 1.00 37.84 322 ARG A C 1
ATOM 2323 O O . ARG A 1 322 ? -12.570 -1.572 4.373 1.00 37.84 322 ARG A O 1
ATOM 2330 N N . GLY A 1 323 ? -14.167 -2.621 3.214 1.00 37.12 323 GLY A N 1
ATOM 2331 C CA . GLY A 1 323 ? -13.618 -3.974 3.379 1.00 37.12 323 GLY A CA 1
ATOM 2332 C C . GLY A 1 323 ? -12.611 -4.401 2.302 1.00 37.12 323 GLY A C 1
ATOM 2333 O O . GLY A 1 323 ? -12.191 -5.563 2.297 1.00 37.12 323 GLY A O 1
ATOM 2334 N N . ALA A 1 324 ? -12.263 -3.520 1.358 1.00 41.81 324 ALA A N 1
ATOM 2335 C CA . ALA A 1 324 ? -11.413 -3.834 0.205 1.00 41.81 324 ALA A CA 1
ATOM 2336 C C . ALA A 1 324 ? -9.913 -3.522 0.412 1.00 41.81 324 ALA A C 1
ATOM 2338 O O . ALA A 1 324 ? -9.087 -4.094 -0.296 1.00 41.81 324 ALA A O 1
ATOM 2339 N N . ASP A 1 325 ? -9.540 -2.707 1.405 1.00 49.62 325 ASP A N 1
ATOM 2340 C CA . ASP A 1 325 ? -8.220 -2.051 1.391 1.00 49.62 325 ASP A CA 1
ATOM 2341 C C . ASP A 1 325 ? -7.057 -2.859 2.001 1.00 49.62 325 ASP A C 1
ATOM 2343 O O . ASP A 1 325 ? -5.933 -2.754 1.517 1.00 49.62 325 ASP A O 1
ATOM 2347 N N . ALA A 1 326 ? -7.275 -3.743 2.982 1.00 43.91 326 ALA A N 1
ATOM 2348 C CA . ALA A 1 326 ? -6.166 -4.529 3.565 1.00 43.91 326 ALA A CA 1
ATOM 2349 C C . ALA A 1 326 ? -5.874 -5.842 2.808 1.00 43.91 326 ALA A C 1
ATOM 2351 O O . ALA A 1 326 ? -4.726 -6.275 2.723 1.00 43.91 326 ALA A O 1
ATOM 2352 N N . ARG A 1 327 ? -6.892 -6.392 2.129 1.00 51.62 327 ARG A N 1
ATOM 2353 C CA . ARG A 1 327 ? -6.779 -7.517 1.183 1.00 51.62 327 ARG A CA 1
ATOM 2354 C C . ARG A 1 327 ? -5.799 -7.219 0.041 1.00 51.62 327 ARG A C 1
ATOM 2356 O O . ARG A 1 327 ? -5.235 -8.147 -0.539 1.00 51.62 327 ARG A O 1
ATOM 2363 N N . GLY A 1 328 ? -5.664 -5.944 -0.317 1.00 55.94 328 GLY A N 1
ATOM 2364 C CA . GLY A 1 328 ? -4.712 -5.471 -1.309 1.00 55.94 328 GLY A CA 1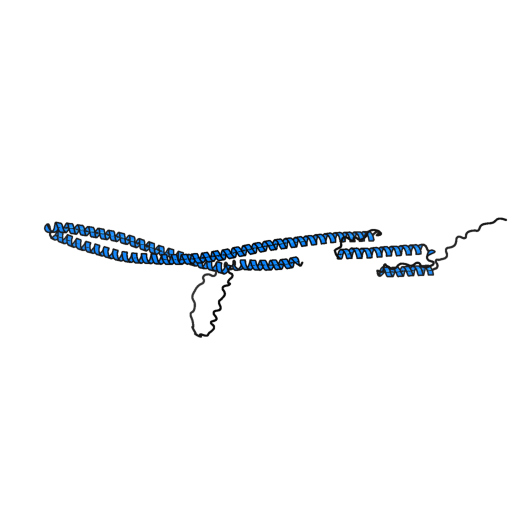
ATOM 2365 C C . GLY A 1 328 ? -3.292 -5.581 -0.781 1.00 55.94 328 GLY A C 1
ATOM 2366 O O . GLY A 1 328 ? -2.514 -6.328 -1.337 1.00 55.94 328 GLY A O 1
ATOM 2367 N N . LEU A 1 329 ? -2.965 -4.923 0.326 1.00 54.91 329 LEU A N 1
ATOM 2368 C CA . LEU A 1 329 ? -1.590 -4.564 0.693 1.00 54.91 329 LEU A CA 1
ATOM 2369 C C . LEU A 1 329 ? -0.553 -5.704 0.673 1.00 54.91 329 LEU A C 1
ATOM 2371 O O . LEU A 1 329 ? 0.458 -5.558 -0.009 1.00 54.91 329 LEU A O 1
ATOM 2375 N N . ALA A 1 330 ? -0.792 -6.841 1.337 1.00 58.88 330 ALA A N 1
ATOM 2376 C CA . ALA A 1 330 ? 0.167 -7.957 1.338 1.00 58.88 330 ALA A CA 1
ATOM 2377 C C . ALA A 1 330 ? 0.282 -8.638 -0.040 1.00 58.88 330 ALA A C 1
ATOM 2379 O O . ALA A 1 330 ? 1.380 -8.903 -0.524 1.00 58.88 330 ALA A O 1
ATOM 2380 N N . ARG A 1 331 ? -0.848 -8.849 -0.732 1.00 63.84 331 ARG A N 1
ATOM 2381 C CA . ARG A 1 331 ? -0.843 -9.369 -2.111 1.00 63.84 331 ARG A CA 1
ATOM 2382 C C . ARG A 1 331 ? -0.255 -8.371 -3.098 1.00 63.84 331 ARG A C 1
ATOM 2384 O O . ARG A 1 331 ? 0.425 -8.776 -4.023 1.00 63.84 331 ARG A O 1
ATOM 2391 N N . THR A 1 332 ? -0.494 -7.084 -2.898 1.00 60.94 332 THR A N 1
ATOM 2392 C CA . THR A 1 332 ? 0.048 -5.982 -3.685 1.00 60.94 332 THR A CA 1
ATOM 2393 C C . THR A 1 332 ? 1.552 -5.904 -3.492 1.00 60.94 332 THR A C 1
ATOM 2395 O O . THR A 1 332 ? 2.238 -5.676 -4.472 1.00 60.94 332 THR A O 1
ATOM 2398 N N . ALA A 1 333 ? 2.080 -6.153 -2.290 1.00 62.81 333 ALA A N 1
ATOM 2399 C CA . ALA A 1 333 ? 3.519 -6.232 -2.049 1.00 62.81 333 ALA A CA 1
ATOM 2400 C C . ALA A 1 333 ? 4.160 -7.427 -2.781 1.00 62.81 333 ALA A C 1
ATOM 2402 O O . ALA A 1 333 ? 5.173 -7.250 -3.456 1.00 62.81 333 ALA A O 1
ATOM 2403 N N . GLU A 1 334 ? 3.548 -8.615 -2.720 1.00 70.75 334 GLU A N 1
A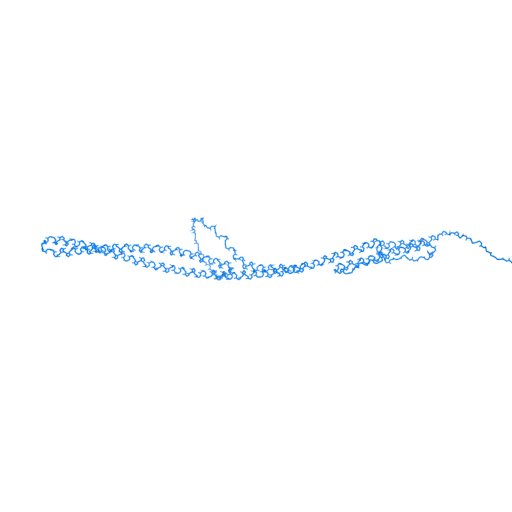TOM 2404 C CA . GLU A 1 334 ? 4.032 -9.813 -3.428 1.00 70.75 334 GLU A CA 1
ATOM 2405 C C . GLU A 1 334 ? 3.913 -9.667 -4.960 1.00 70.75 334 GLU A C 1
ATOM 2407 O O . GLU A 1 334 ? 4.826 -10.015 -5.707 1.00 70.75 334 GLU A O 1
ATOM 2412 N N . LEU A 1 335 ? 2.806 -9.089 -5.441 1.00 77.94 335 LEU A N 1
ATOM 2413 C CA . LEU A 1 335 ? 2.574 -8.795 -6.856 1.00 77.94 335 LEU A CA 1
ATOM 2414 C C . LEU A 1 335 ? 3.505 -7.698 -7.367 1.00 77.94 335 LEU A C 1
ATOM 2416 O O . LEU A 1 335 ? 4.056 -7.863 -8.448 1.00 77.94 335 LEU A O 1
ATOM 2420 N N . LEU A 1 336 ? 3.726 -6.616 -6.608 1.00 72.56 336 LEU A N 1
ATOM 2421 C CA . LEU A 1 336 ? 4.725 -5.605 -6.966 1.00 72.56 336 LEU A CA 1
ATOM 2422 C C . LEU A 1 336 ? 6.103 -6.245 -7.046 1.00 72.56 336 LEU A C 1
ATOM 2424 O O . LEU A 1 336 ? 6.823 -5.975 -7.995 1.00 72.56 336 LEU A O 1
ATOM 2428 N N . ARG A 1 337 ? 6.466 -7.102 -6.086 1.00 75.19 337 ARG A N 1
ATOM 2429 C CA . ARG A 1 337 ? 7.748 -7.811 -6.103 1.00 75.19 337 ARG A CA 1
ATOM 2430 C C . ARG A 1 337 ? 7.893 -8.636 -7.383 1.00 75.19 337 ARG A C 1
ATOM 2432 O O . ARG A 1 337 ? 8.885 -8.485 -8.088 1.00 75.19 337 ARG A O 1
ATOM 2439 N N . SER A 1 338 ? 6.878 -9.427 -7.726 1.00 80.62 338 SER A N 1
ATOM 2440 C CA . SER A 1 338 ? 6.861 -10.235 -8.950 1.00 80.62 338 SER A CA 1
ATOM 2441 C C . SER A 1 338 ? 6.905 -9.392 -10.230 1.00 80.62 338 SER A C 1
ATOM 2443 O O . SER A 1 338 ? 7.674 -9.703 -11.138 1.00 80.62 338 SER A O 1
ATOM 2445 N N . GLU A 1 339 ? 6.093 -8.336 -10.327 1.00 78.56 339 GLU A N 1
ATOM 2446 C CA . GLU A 1 339 ? 6.040 -7.474 -11.514 1.00 78.56 339 GLU A CA 1
ATOM 2447 C C . GLU A 1 339 ? 7.305 -6.646 -11.683 1.00 78.56 339 GLU A C 1
ATOM 2449 O O . GLU A 1 339 ? 7.783 -6.470 -12.798 1.00 78.56 339 GLU A O 1
ATOM 2454 N N . VAL A 1 340 ? 7.905 -6.180 -10.588 1.00 77.19 340 VAL A N 1
ATOM 2455 C CA . VAL A 1 340 ? 9.191 -5.491 -10.649 1.00 77.19 340 VAL A CA 1
ATOM 2456 C C . VAL A 1 340 ? 10.284 -6.457 -11.079 1.00 77.19 340 VAL A C 1
ATOM 2458 O O . VAL A 1 340 ? 11.012 -6.133 -12.011 1.00 77.19 340 VAL A O 1
ATOM 2461 N N . SER A 1 341 ? 10.357 -7.674 -10.533 1.00 76.06 341 SER A N 1
ATOM 2462 C CA . SER A 1 341 ? 11.312 -8.679 -11.024 1.00 76.06 341 SER A CA 1
ATOM 2463 C C . SER A 1 341 ? 11.142 -8.974 -12.522 1.00 76.06 341 SER A C 1
ATOM 2465 O O . SER A 1 341 ? 12.134 -9.056 -13.246 1.00 76.06 341 SER A O 1
ATOM 2467 N N . HIS A 1 342 ? 9.902 -9.080 -13.010 1.00 83.25 342 HIS A N 1
ATOM 2468 C CA . HIS A 1 342 ? 9.611 -9.299 -14.428 1.00 83.25 342 HIS A CA 1
ATOM 2469 C C . HIS A 1 342 ? 9.965 -8.080 -15.302 1.00 83.25 342 HIS A C 1
ATOM 2471 O O . HIS A 1 342 ? 10.671 -8.216 -16.301 1.00 83.25 342 HIS A O 1
ATOM 2477 N N . PHE A 1 343 ? 9.549 -6.875 -14.911 1.00 77.31 343 PHE A N 1
ATOM 2478 C CA . PHE A 1 343 ? 9.867 -5.628 -15.608 1.00 77.31 343 PHE A CA 1
ATOM 2479 C C . PHE A 1 343 ? 11.379 -5.390 -15.701 1.00 77.31 343 PHE A C 1
ATOM 2481 O O . PHE A 1 343 ? 11.881 -4.971 -16.742 1.00 77.31 343 PHE A O 1
ATOM 2488 N N . LEU A 1 344 ? 12.124 -5.701 -14.639 1.00 76.12 344 LEU A N 1
ATOM 2489 C CA . LEU A 1 344 ? 13.579 -5.578 -14.614 1.00 76.12 344 LEU A CA 1
ATOM 2490 C C . LEU A 1 344 ? 14.265 -6.602 -15.517 1.00 76.12 344 LEU A C 1
ATOM 2492 O O . LEU A 1 344 ? 15.263 -6.261 -16.150 1.00 76.12 344 LEU A O 1
ATOM 2496 N N . ALA A 1 345 ? 13.731 -7.822 -15.623 1.00 78.00 345 ALA A N 1
ATOM 2497 C CA . ALA A 1 345 ? 14.218 -8.804 -16.589 1.00 78.00 345 ALA A CA 1
ATOM 2498 C C . ALA A 1 345 ? 14.067 -8.274 -18.025 1.00 78.00 345 ALA A C 1
ATOM 2500 O O . ALA A 1 345 ? 15.042 -8.237 -18.772 1.00 78.00 345 ALA A O 1
ATOM 2501 N N . VAL A 1 346 ? 12.894 -7.732 -18.364 1.00 79.88 346 VAL A N 1
ATOM 2502 C CA . VAL A 1 346 ? 12.634 -7.117 -19.678 1.00 79.88 346 VAL A CA 1
ATOM 2503 C C . VAL A 1 346 ? 13.542 -5.905 -19.931 1.00 79.88 346 VAL A C 1
ATOM 2505 O O . VAL A 1 346 ? 14.075 -5.740 -21.026 1.00 79.88 346 VAL A O 1
ATOM 2508 N N . MET A 1 347 ? 13.770 -5.066 -18.919 1.00 73.12 347 MET A N 1
ATOM 2509 C CA . MET A 1 347 ? 14.638 -3.883 -19.016 1.00 73.12 347 MET A CA 1
ATOM 2510 C C . MET A 1 347 ? 16.130 -4.211 -19.129 1.00 73.12 347 MET A C 1
ATOM 2512 O O . MET A 1 347 ? 16.894 -3.367 -19.596 1.00 73.12 347 MET A O 1
ATOM 2516 N N . ARG A 1 348 ? 16.551 -5.398 -18.675 1.00 72.88 348 ARG A N 1
ATOM 2517 C CA . ARG A 1 348 ? 17.926 -5.901 -18.805 1.00 72.88 348 ARG A CA 1
ATOM 2518 C C . ARG A 1 348 ? 18.163 -6.608 -20.147 1.00 72.88 348 ARG A C 1
ATOM 2520 O O . ARG A 1 348 ? 19.312 -6.691 -20.572 1.00 72.88 348 ARG A O 1
ATOM 2527 N N . GLU A 1 349 ? 17.111 -7.092 -20.809 1.00 70.69 349 GLU A N 1
ATOM 2528 C CA . GLU A 1 349 ? 17.185 -7.767 -22.115 1.00 70.69 349 GLU A CA 1
ATOM 2529 C C . GLU A 1 349 ? 17.092 -6.819 -23.330 1.00 70.69 349 GLU A C 1
ATOM 2531 O O . GLU A 1 349 ? 17.540 -7.194 -24.417 1.00 70.69 349 GLU A O 1
ATOM 2536 N N . GLY A 1 350 ? 16.551 -5.603 -23.170 1.00 53.28 350 GLY A N 1
ATOM 2537 C CA . GLY A 1 350 ? 16.453 -4.569 -24.223 1.00 53.28 350 GLY A CA 1
ATOM 2538 C C . GLY A 1 350 ? 17.353 -3.357 -24.005 1.00 53.28 350 GLY A C 1
ATOM 2539 O O . GLY A 1 350 ? 17.620 -2.612 -24.977 1.00 53.28 350 GLY A O 1
#

Radius of gyration: 62.64 Å; chains: 1; bounding box: 148×59×191 Å

pLDDT: mean 80.97, std 20.06, range [26.69, 96.81]

Organism: NCBI:txid161355